Protein AF-A0A359M2A1-F1 (afdb_monomer)

Structure (mmCIF, N/CA/C/O backbone):
data_AF-A0A359M2A1-F1
#
_entry.id   AF-A0A359M2A1-F1
#
loop_
_atom_site.group_PDB
_atom_site.id
_atom_site.type_symbol
_atom_site.label_atom_id
_atom_site.label_alt_id
_atom_site.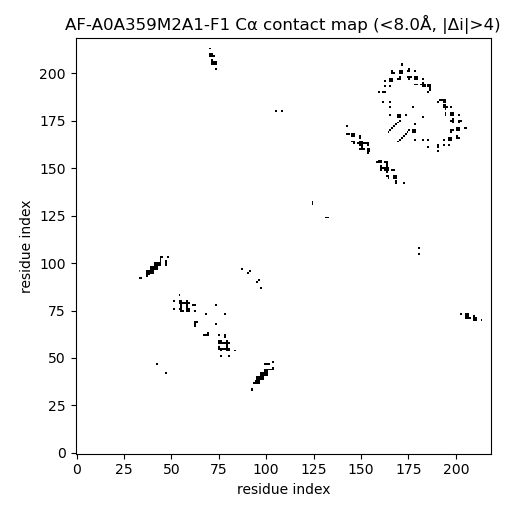label_comp_id
_atom_site.label_asym_id
_atom_site.label_entity_id
_atom_site.label_seq_id
_atom_site.pdbx_PDB_ins_code
_atom_site.Cartn_x
_atom_site.Cartn_y
_atom_site.Cartn_z
_atom_site.occupancy
_atom_site.B_iso_or_equiv
_atom_site.auth_seq_id
_atom_site.auth_comp_id
_atom_site.auth_asym_id
_atom_site.auth_atom_id
_atom_site.pdbx_PDB_model_num
ATOM 1 N N . MET A 1 1 ? 62.903 18.624 -46.384 1.00 42.34 1 MET A N 1
ATOM 2 C CA . MET A 1 1 ? 63.350 17.586 -45.436 1.00 42.34 1 MET A CA 1
ATOM 3 C C . MET A 1 1 ? 62.115 16.792 -45.007 1.00 42.34 1 MET A C 1
ATOM 5 O O . MET A 1 1 ? 61.347 17.271 -44.188 1.00 42.34 1 MET A O 1
ATOM 9 N N . ALA A 1 2 ? 61.845 15.671 -45.684 1.00 38.84 2 ALA A N 1
ATOM 10 C CA . ALA A 1 2 ? 60.850 14.651 -45.301 1.00 38.84 2 ALA A CA 1
ATOM 11 C C . ALA A 1 2 ? 61.352 13.859 -44.062 1.00 38.84 2 ALA A C 1
ATOM 13 O O . ALA A 1 2 ? 62.439 14.204 -43.588 1.00 38.84 2 ALA A O 1
ATOM 14 N N . PRO A 1 3 ? 60.733 12.743 -43.601 1.00 48.34 3 PRO A N 1
ATOM 15 C CA . PRO A 1 3 ? 59.423 12.099 -43.877 1.00 48.34 3 PRO A CA 1
ATOM 16 C C . PRO A 1 3 ? 58.657 11.825 -42.539 1.00 48.34 3 PRO A C 1
ATOM 18 O O . PRO A 1 3 ? 59.165 12.147 -41.477 1.00 48.34 3 PRO A O 1
ATOM 21 N N . GLY A 1 4 ? 57.421 11.322 -42.418 1.00 36.44 4 GLY A N 1
ATOM 22 C CA . GLY A 1 4 ? 56.706 10.246 -43.111 1.00 36.44 4 GLY A CA 1
ATOM 23 C C . GLY A 1 4 ? 56.767 8.934 -42.298 1.00 36.44 4 GLY A C 1
ATOM 24 O O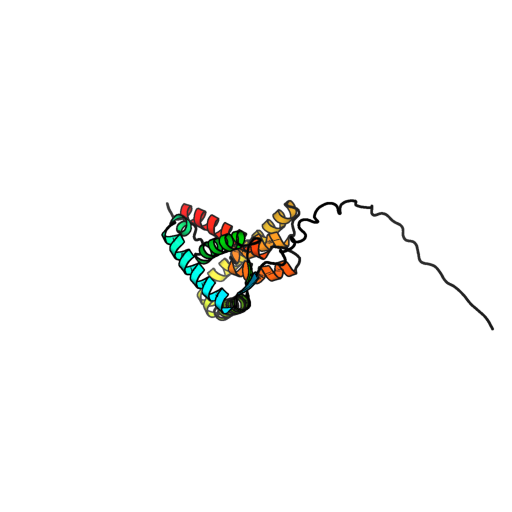 . GLY A 1 4 ? 57.871 8.457 -42.053 1.00 36.44 4 GLY A O 1
ATOM 25 N N . ARG A 1 5 ? 55.593 8.373 -41.923 1.00 42.34 5 ARG A N 1
ATOM 26 C CA . ARG A 1 5 ? 55.218 6.940 -41.684 1.00 42.34 5 ARG A CA 1
ATOM 27 C C . ARG A 1 5 ? 54.105 6.848 -40.618 1.00 42.34 5 ARG A C 1
ATOM 29 O O . ARG A 1 5 ? 54.318 7.212 -39.472 1.00 42.34 5 ARG A O 1
ATOM 36 N N . LEU A 1 6 ? 52.843 6.599 -40.985 1.00 42.09 6 LEU A N 1
ATOM 37 C CA . LEU A 1 6 ? 52.208 5.276 -41.157 1.00 42.09 6 LEU A CA 1
ATOM 38 C C . LEU A 1 6 ? 52.487 4.273 -40.025 1.00 42.09 6 LEU A C 1
ATOM 40 O O . LEU A 1 6 ? 53.548 3.661 -39.997 1.00 42.09 6 LEU A O 1
ATOM 44 N N . HIS A 1 7 ? 51.457 3.999 -39.218 1.00 40.53 7 HIS A N 1
ATOM 45 C CA . HIS A 1 7 ? 51.151 2.645 -38.756 1.00 40.53 7 HIS A CA 1
ATOM 46 C C . HIS A 1 7 ? 49.624 2.436 -38.680 1.00 40.53 7 HIS A C 1
ATOM 48 O O . HIS A 1 7 ? 48.961 3.033 -37.834 1.00 40.53 7 HIS A O 1
ATOM 54 N N . PRO A 1 8 ? 49.059 1.594 -39.564 1.00 48.03 8 PRO A N 1
ATOM 55 C CA . PRO A 1 8 ? 47.720 1.034 -39.461 1.00 48.03 8 PRO A CA 1
ATOM 56 C C . PRO A 1 8 ? 47.826 -0.412 -38.954 1.00 48.03 8 PRO A C 1
ATOM 58 O O . PRO A 1 8 ? 48.366 -1.255 -39.658 1.00 48.03 8 PRO A O 1
ATOM 61 N N . ALA A 1 9 ? 47.346 -0.730 -37.752 1.00 37.59 9 ALA A N 1
ATOM 62 C CA . ALA A 1 9 ? 47.104 -2.116 -37.329 1.00 37.59 9 ALA A CA 1
ATOM 63 C C . ALA A 1 9 ? 46.493 -2.138 -35.927 1.00 37.59 9 ALA A C 1
ATOM 65 O O . ALA A 1 9 ? 47.194 -1.881 -34.958 1.00 37.59 9 ALA A O 1
ATOM 66 N N . LEU A 1 10 ? 45.200 -2.451 -35.834 1.00 40.66 10 LEU A N 1
ATOM 67 C CA . LEU A 1 10 ? 44.631 -3.440 -34.900 1.00 40.66 10 LEU A CA 1
ATOM 68 C C . LEU A 1 10 ? 43.115 -3.525 -35.137 1.00 40.66 10 LEU A C 1
ATOM 70 O O . LEU A 1 10 ? 42.282 -3.342 -34.258 1.00 40.66 10 LEU A O 1
ATOM 74 N N . ALA A 1 11 ? 42.763 -3.814 -36.390 1.00 39.88 11 ALA A N 1
ATOM 75 C CA . ALA A 1 11 ? 41.512 -4.469 -36.722 1.00 39.88 11 ALA A CA 1
ATOM 76 C C . ALA A 1 11 ? 41.833 -5.957 -36.873 1.00 39.88 11 ALA A C 1
ATOM 78 O O . ALA A 1 11 ? 42.539 -6.323 -37.812 1.00 39.88 11 ALA A O 1
ATOM 79 N N . ARG A 1 12 ? 41.360 -6.770 -35.921 1.00 39.50 12 ARG A N 1
ATOM 80 C CA . ARG A 1 12 ? 40.911 -8.171 -36.057 1.00 39.50 12 ARG A CA 1
ATOM 81 C C . ARG A 1 12 ? 40.898 -8.833 -34.677 1.00 39.50 12 ARG A C 1
ATOM 83 O O . ARG A 1 12 ? 41.918 -9.323 -34.217 1.00 39.50 12 ARG A O 1
ATOM 90 N N . CYS A 1 13 ? 39.710 -8.934 -34.093 1.00 31.47 13 CYS A N 1
ATOM 91 C CA . CYS A 1 13 ? 39.270 -10.188 -33.494 1.00 31.47 13 CYS A CA 1
ATOM 92 C C . CYS A 1 13 ? 37.844 -10.473 -33.977 1.00 31.47 13 CYS A C 1
ATOM 94 O O . CYS A 1 13 ? 37.019 -9.574 -34.105 1.00 31.47 13 CYS A O 1
ATOM 96 N N . HIS A 1 14 ? 37.671 -11.725 -34.376 1.00 39.72 14 HIS A N 1
ATOM 97 C CA . HIS A 1 14 ? 36.632 -12.326 -35.211 1.00 39.72 14 HIS A CA 1
ATOM 98 C C . HIS A 1 14 ? 35.350 -12.630 -34.368 1.00 39.72 14 HIS A C 1
ATOM 100 O O . HIS A 1 14 ? 35.250 -12.132 -33.251 1.00 39.72 14 HIS A O 1
ATOM 106 N N . PRO A 1 15 ? 34.329 -13.362 -34.857 1.00 51.31 15 PRO A N 1
ATOM 107 C CA . PRO A 1 15 ? 32.969 -12.865 -35.056 1.00 51.31 15 PRO A CA 1
ATOM 108 C C . PRO A 1 15 ? 31.925 -13.708 -34.278 1.00 51.31 15 PRO A C 1
ATOM 110 O O . PRO A 1 15 ? 32.263 -14.365 -33.304 1.00 51.31 15 PRO A O 1
ATOM 113 N N . HIS A 1 16 ? 30.676 -13.730 -34.760 1.00 38.34 16 HIS A N 1
ATOM 114 C CA . HIS A 1 16 ? 29.521 -14.507 -34.276 1.00 38.34 16 HIS A CA 1
ATOM 115 C C . HIS A 1 16 ? 28.803 -13.978 -33.028 1.00 38.34 16 HIS A C 1
ATOM 117 O O . HIS A 1 16 ? 28.967 -14.514 -31.944 1.00 38.34 16 HIS A O 1
ATOM 123 N N . VAL A 1 17 ? 27.829 -13.082 -33.231 1.00 41.56 17 VAL A N 1
ATOM 124 C CA . VAL A 1 17 ? 26.461 -13.349 -32.756 1.00 41.56 17 VAL A CA 1
ATOM 125 C C . VAL A 1 17 ? 25.483 -12.915 -33.841 1.00 41.56 17 VAL A C 1
ATOM 127 O O . VAL A 1 17 ? 25.581 -11.840 -34.427 1.00 41.56 17 VAL A O 1
ATOM 130 N N . ALA A 1 18 ? 24.589 -13.843 -34.145 1.00 38.59 18 ALA A N 1
ATOM 131 C CA . ALA A 1 18 ? 23.602 -13.810 -35.194 1.00 38.59 18 ALA A CA 1
ATOM 132 C C . ALA A 1 18 ? 22.694 -12.575 -35.143 1.00 38.59 18 ALA A C 1
ATOM 134 O O . ALA A 1 18 ? 22.279 -12.107 -34.083 1.00 38.59 18 ALA A O 1
ATOM 135 N N . ARG A 1 19 ? 22.295 -12.137 -36.341 1.00 41.72 19 ARG A N 1
ATOM 136 C CA . ARG A 1 19 ? 21.035 -11.430 -36.570 1.00 41.72 19 ARG A CA 1
ATOM 137 C C . ARG A 1 19 ? 19.921 -12.165 -35.822 1.00 41.72 19 ARG A C 1
ATOM 139 O O . ARG A 1 19 ? 19.576 -13.281 -36.198 1.00 41.72 19 ARG A O 1
ATOM 146 N N . SER A 1 20 ? 19.359 -11.528 -34.803 1.00 37.47 20 SER A N 1
ATOM 147 C CA . SER A 1 20 ? 18.117 -11.972 -34.181 1.00 37.47 20 SER A CA 1
ATOM 148 C C . SER A 1 20 ? 16.965 -11.148 -34.771 1.00 37.47 20 SER A C 1
ATOM 150 O O . SER A 1 20 ? 16.856 -9.956 -34.473 1.00 37.47 20 SER A O 1
ATOM 152 N N . PRO A 1 21 ? 16.121 -11.717 -35.650 1.00 41.59 21 PRO A N 1
ATOM 153 C CA . PRO A 1 21 ? 14.915 -11.063 -36.136 1.00 41.59 21 PRO A CA 1
ATOM 154 C C . PRO A 1 21 ? 13.807 -11.239 -35.088 1.00 41.59 21 PRO A C 1
ATOM 156 O O . PRO A 1 21 ? 12.879 -12.015 -35.278 1.00 41.59 21 PRO A O 1
ATOM 159 N N . ALA A 1 22 ? 13.921 -10.547 -33.952 1.00 41.28 22 ALA A N 1
ATOM 160 C CA . ALA A 1 22 ? 12.944 -10.629 -32.858 1.00 41.28 22 ALA A CA 1
ATOM 161 C C . ALA A 1 22 ? 12.500 -9.254 -32.322 1.00 41.28 22 ALA A C 1
ATOM 163 O O . ALA A 1 22 ? 11.893 -9.164 -31.262 1.00 41.28 22 ALA A O 1
ATOM 164 N N . ALA A 1 23 ? 12.734 -8.175 -33.076 1.00 41.72 23 ALA A N 1
ATOM 165 C CA . ALA A 1 23 ? 12.151 -6.852 -32.821 1.00 41.72 23 ALA A CA 1
ATOM 166 C C . ALA A 1 23 ? 10.833 -6.652 -33.601 1.00 41.72 23 ALA A C 1
ATOM 168 O O . ALA A 1 23 ? 10.558 -5.582 -34.140 1.00 41.72 23 ALA A O 1
ATOM 169 N N . ARG A 1 24 ? 10.025 -7.713 -33.713 1.00 48.47 24 ARG A N 1
ATOM 170 C CA . ARG A 1 24 ? 8.682 -7.685 -34.301 1.00 48.47 24 ARG A CA 1
ATOM 171 C C . ARG A 1 24 ? 7.688 -8.094 -33.220 1.00 48.47 24 ARG A C 1
ATOM 173 O O . ARG A 1 24 ? 7.478 -9.276 -32.988 1.00 48.47 24 ARG A O 1
ATOM 180 N N . GLY A 1 25 ? 7.091 -7.094 -32.577 1.00 42.53 25 GLY A N 1
ATOM 181 C CA . GLY A 1 25 ? 5.948 -7.285 -31.684 1.00 42.53 25 GLY A CA 1
ATOM 182 C C . GLY A 1 25 ? 6.055 -6.512 -30.378 1.00 42.53 25 GLY A C 1
ATOM 183 O O . GLY A 1 25 ? 6.408 -7.100 -29.361 1.00 42.53 25 GLY A O 1
ATOM 184 N N . ARG A 1 26 ? 5.739 -5.207 -30.437 1.00 43.34 26 ARG A N 1
ATOM 185 C CA . ARG A 1 26 ? 5.044 -4.383 -29.415 1.00 43.34 26 ARG A CA 1
ATOM 186 C C . ARG A 1 26 ? 5.312 -2.880 -29.604 1.00 43.34 26 ARG A C 1
ATOM 188 O O . ARG A 1 26 ? 5.627 -2.158 -28.672 1.00 43.34 26 ARG A O 1
ATOM 195 N N . THR A 1 27 ? 5.090 -2.377 -30.816 1.00 37.50 27 THR A N 1
ATOM 196 C CA . THR A 1 27 ? 4.533 -1.027 -31.000 1.00 37.50 27 THR A CA 1
ATOM 197 C C . THR A 1 27 ? 3.022 -1.127 -30.762 1.00 37.50 27 THR A C 1
ATOM 199 O O . THR A 1 27 ? 2.237 -1.084 -31.705 1.00 37.50 27 THR A O 1
ATOM 202 N N . LEU A 1 28 ? 2.614 -1.419 -29.525 1.00 42.09 28 LEU A N 1
ATOM 203 C CA . LEU A 1 28 ? 1.210 -1.360 -29.126 1.00 42.09 28 LEU A CA 1
ATOM 204 C C . LEU A 1 28 ? 0.949 0.039 -28.574 1.00 42.09 28 LEU A C 1
ATOM 206 O O . LEU A 1 28 ? 1.538 0.426 -27.569 1.00 42.09 28 LEU A O 1
ATOM 210 N N . GLU A 1 29 ? 0.061 0.744 -29.274 1.00 46.47 29 GLU A N 1
ATOM 211 C CA . GLU A 1 29 ? -0.647 1.946 -28.835 1.00 46.47 29 GLU A CA 1
ATOM 212 C C . GLU A 1 29 ? 0.246 3.175 -28.625 1.00 46.47 29 GLU A C 1
ATOM 214 O O . GLU A 1 29 ? 0.363 3.735 -27.535 1.00 46.47 29 GLU A O 1
ATOM 219 N N . ALA A 1 30 ? 0.810 3.664 -29.735 1.00 42.88 30 ALA A N 1
ATOM 220 C CA . ALA A 1 30 ? 0.978 5.103 -29.894 1.00 42.88 30 ALA A CA 1
ATOM 221 C C . ALA A 1 30 ? -0.360 5.760 -29.526 1.00 42.88 30 ALA A C 1
ATOM 223 O O . ALA A 1 30 ? -1.382 5.452 -30.141 1.00 42.88 30 ALA A O 1
ATOM 224 N N . GLY A 1 31 ? -0.343 6.582 -28.473 1.00 46.34 31 GLY A N 1
ATOM 225 C CA . GLY A 1 31 ? -1.521 7.236 -27.922 1.00 46.34 31 GLY A CA 1
ATOM 226 C C . GLY A 1 31 ? -2.412 7.763 -29.037 1.00 46.34 31 GLY A C 1
ATOM 227 O O . GLY A 1 31 ? -1.971 8.551 -29.875 1.00 46.34 31 GLY A O 1
ATOM 228 N N . ARG A 1 32 ? -3.655 7.269 -29.051 1.00 49.16 32 ARG A N 1
ATOM 229 C CA . ARG A 1 32 ? -4.726 7.741 -29.927 1.00 49.16 32 ARG A CA 1
ATOM 230 C C . ARG A 1 32 ? -4.665 9.274 -29.971 1.00 49.16 32 ARG A C 1
ATOM 232 O O . ARG A 1 32 ? -4.569 9.878 -28.899 1.00 49.16 32 ARG A O 1
ATOM 239 N N . PRO A 1 33 ? -4.683 9.908 -31.156 1.00 43.50 33 PRO A N 1
ATOM 240 C CA . PRO A 1 33 ? -4.658 11.359 -31.237 1.00 43.50 33 PRO A CA 1
ATOM 241 C C . PRO A 1 33 ? -5.855 11.899 -30.454 1.00 43.50 33 PRO A C 1
ATOM 243 O O . PRO A 1 33 ? -7.005 11.684 -30.835 1.00 43.50 33 PRO A O 1
ATOM 246 N N . VAL A 1 34 ? -5.577 12.550 -29.322 1.00 59.16 34 VAL A N 1
ATOM 247 C CA . VAL A 1 34 ? -6.578 13.289 -28.554 1.00 59.16 34 VAL A CA 1
ATOM 248 C C . VAL A 1 34 ? -7.169 14.307 -29.519 1.00 59.16 34 VAL A C 1
ATOM 250 O O . VAL A 1 34 ? -6.435 15.131 -30.066 1.00 59.16 34 VAL A O 1
ATOM 253 N N . ASN A 1 35 ? -8.475 14.213 -29.776 1.00 52.97 35 ASN A N 1
ATOM 254 C CA . ASN A 1 35 ? -9.163 15.144 -30.661 1.00 52.97 35 ASN A CA 1
ATOM 255 C C . ASN A 1 35 ? -8.821 16.592 -30.244 1.00 52.97 35 ASN A C 1
ATOM 257 O O . ASN A 1 35 ? -9.024 16.949 -29.082 1.00 52.97 35 ASN A O 1
ATOM 261 N N . PRO A 1 36 ? -8.334 17.452 -31.154 1.00 54.28 36 PRO A N 1
ATOM 262 C CA . PRO A 1 36 ? -7.892 18.810 -30.819 1.00 54.28 36 PRO A CA 1
ATOM 263 C C . PRO A 1 36 ? -9.035 19.776 -30.434 1.00 54.28 36 PRO A C 1
ATOM 265 O O . PRO A 1 36 ? -8.798 20.966 -30.263 1.00 54.28 36 PRO A O 1
ATOM 268 N N . GLY A 1 37 ? -10.269 19.278 -30.283 1.00 47.91 37 GLY A N 1
ATOM 269 C CA . GLY A 1 37 ? -11.450 20.037 -29.850 1.00 47.91 37 GLY A CA 1
ATOM 270 C C . GLY A 1 37 ? -11.947 19.716 -28.435 1.00 47.91 37 GLY A C 1
ATOM 271 O O . GLY A 1 37 ? -13.032 20.157 -28.067 1.00 47.91 37 GLY A O 1
ATOM 272 N N . VAL A 1 38 ? -11.211 18.924 -27.647 1.00 55.78 38 VAL A N 1
ATOM 273 C CA . VAL A 1 38 ? -11.652 18.500 -26.309 1.00 55.78 38 VAL A CA 1
ATOM 274 C C . VAL A 1 38 ? -11.167 19.495 -25.251 1.00 55.78 38 VAL A C 1
ATOM 276 O O . VAL A 1 38 ? -9.967 19.718 -25.102 1.00 55.78 38 VAL A O 1
ATOM 279 N N . LEU A 1 39 ? -12.101 20.087 -24.500 1.00 55.94 39 LEU A N 1
ATOM 280 C CA . LEU A 1 39 ? -11.809 21.039 -23.428 1.00 55.94 39 LEU A CA 1
ATOM 281 C C . LEU A 1 39 ? -10.948 20.340 -22.352 1.00 55.94 39 LEU A C 1
ATOM 283 O O . LEU A 1 39 ? -11.369 19.349 -21.752 1.00 55.94 39 LEU A O 1
ATOM 287 N N . THR A 1 40 ? -9.728 20.816 -22.110 1.00 61.72 40 THR A N 1
ATOM 288 C CA . THR A 1 40 ? -8.892 20.329 -21.000 1.00 61.72 40 THR A CA 1
ATOM 289 C C . THR A 1 40 ? -9.296 21.060 -19.726 1.00 61.72 40 THR A C 1
ATOM 291 O O . THR A 1 40 ? -8.930 22.222 -19.534 1.00 61.72 40 THR A O 1
ATOM 294 N N . LEU A 1 41 ? -10.066 20.404 -18.861 1.00 64.06 41 LEU A N 1
ATOM 295 C CA . LEU A 1 41 ? -10.441 20.969 -17.569 1.00 64.06 41 LEU A CA 1
ATOM 296 C C . LEU A 1 41 ? -9.317 20.676 -16.574 1.00 64.06 41 LEU A C 1
ATOM 298 O O . LEU A 1 41 ? -9.148 19.541 -16.127 1.00 64.06 41 LEU A O 1
ATOM 302 N N . LYS A 1 42 ? -8.540 21.712 -16.248 1.00 72.94 42 LYS A N 1
ATOM 303 C CA . LYS A 1 42 ? -7.508 21.639 -15.213 1.00 72.94 42 LYS A CA 1
ATOM 304 C C . LYS A 1 42 ? -8.169 21.737 -13.846 1.00 72.94 42 LYS A C 1
ATOM 306 O O . LYS A 1 42 ? -8.696 22.788 -13.484 1.00 72.94 42 LYS A O 1
ATOM 311 N N . LEU A 1 43 ? -8.141 20.641 -13.102 1.00 77.62 43 LEU A N 1
ATOM 312 C CA . LEU A 1 43 ? -8.612 20.597 -11.726 1.00 77.62 43 LEU A CA 1
ATOM 313 C C . LEU A 1 43 ? -7.475 21.041 -10.812 1.00 77.62 43 LEU A C 1
ATOM 315 O O . LEU A 1 43 ? -6.430 20.396 -10.747 1.00 77.62 43 LEU A O 1
ATOM 319 N N . ASN A 1 44 ? -7.693 22.145 -10.101 1.00 87.44 44 ASN A N 1
ATOM 320 C CA . ASN A 1 44 ? -6.734 22.639 -9.118 1.00 87.44 44 ASN A CA 1
ATOM 321 C C . ASN A 1 44 ? -6.622 21.648 -7.942 1.00 87.44 44 ASN A C 1
ATOM 323 O O . ASN A 1 44 ? -7.609 20.998 -7.588 1.00 87.44 44 ASN A O 1
ATOM 327 N N . ALA A 1 45 ? -5.462 21.579 -7.289 1.00 86.69 45 ALA A N 1
ATOM 328 C CA . ALA A 1 45 ? -5.208 20.716 -6.137 1.00 86.69 45 ALA A CA 1
ATOM 329 C C . ALA A 1 45 ? -6.306 20.788 -5.050 1.00 86.69 45 ALA A C 1
ATOM 331 O O . ALA A 1 45 ? -6.724 19.760 -4.515 1.00 86.69 45 ALA A O 1
ATOM 332 N N . VAL A 1 46 ? -6.848 21.982 -4.769 1.00 88.50 46 VAL A N 1
ATOM 333 C CA . VAL A 1 46 ? -7.956 22.157 -3.804 1.00 88.50 46 VAL A CA 1
ATOM 334 C C . VAL A 1 46 ? -9.245 21.478 -4.286 1.00 88.50 46 VAL A C 1
ATOM 336 O O . VAL A 1 46 ? -9.938 20.831 -3.502 1.00 88.50 46 VAL A O 1
ATOM 339 N N . GLN A 1 47 ? -9.556 21.578 -5.581 1.00 87.50 47 GLN A N 1
ATOM 340 C CA . GLN A 1 47 ? -10.733 20.939 -6.180 1.00 87.50 47 GLN A CA 1
ATOM 341 C C . GLN A 1 47 ? -10.594 19.415 -6.198 1.00 87.50 47 GLN A C 1
ATOM 343 O O . GLN A 1 47 ? -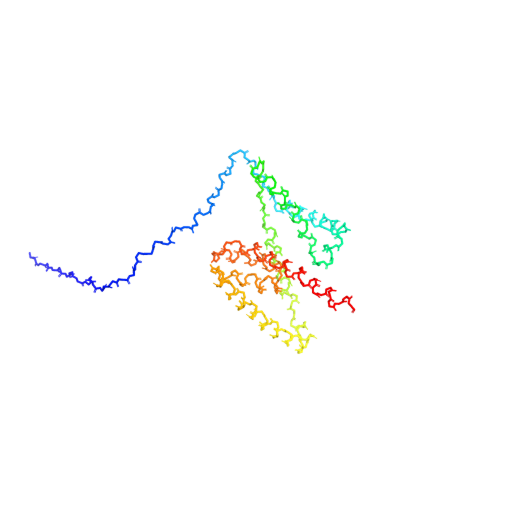11.563 18.718 -5.908 1.00 87.50 47 GLN A O 1
ATOM 348 N N . VAL A 1 48 ? -9.394 18.893 -6.476 1.00 89.62 48 VAL A N 1
ATOM 349 C CA . VAL A 1 48 ? -9.107 17.449 -6.432 1.00 89.62 48 VAL A CA 1
ATOM 350 C C . VAL A 1 48 ? -9.337 16.893 -5.026 1.00 89.62 48 VAL A C 1
ATOM 352 O O . VAL A 1 48 ? -9.951 15.836 -4.872 1.00 89.62 48 VAL A O 1
ATOM 355 N N . VAL A 1 49 ? -8.908 17.607 -3.982 1.00 88.38 49 VAL A N 1
ATOM 356 C CA . VAL A 1 49 ? -9.133 17.177 -2.592 1.00 88.38 49 VAL A CA 1
ATOM 357 C C . VAL A 1 49 ? -10.594 17.305 -2.180 1.00 88.38 49 VAL A C 1
ATOM 359 O O . VAL A 1 49 ? -11.128 16.373 -1.579 1.00 88.38 49 VAL A O 1
ATOM 362 N N . ALA A 1 50 ? -11.278 18.385 -2.560 1.00 89.62 50 ALA A N 1
ATOM 363 C CA . ALA A 1 50 ? -12.716 18.518 -2.324 1.00 89.62 50 ALA A CA 1
ATOM 364 C C . ALA A 1 50 ? -13.503 17.365 -2.977 1.00 89.62 50 ALA A C 1
ATOM 366 O O . ALA A 1 50 ? -14.353 16.739 -2.339 1.00 89.62 50 ALA A O 1
ATOM 367 N N . LEU A 1 51 ? -13.160 17.023 -4.221 1.00 88.25 51 LEU A N 1
ATOM 368 C CA . LEU A 1 51 ? -13.744 15.902 -4.951 1.00 88.25 51 LEU A CA 1
ATOM 369 C C . LEU A 1 51 ? -13.399 14.551 -4.314 1.00 88.25 51 LEU A C 1
ATOM 371 O O . LEU A 1 51 ? -14.252 13.669 -4.247 1.00 88.25 51 LEU A O 1
ATOM 375 N N . SER A 1 52 ? -12.181 14.399 -3.791 1.00 87.75 52 SER A N 1
ATOM 376 C CA . SER A 1 52 ? -11.759 13.200 -3.060 1.00 87.75 52 SER A CA 1
ATOM 377 C C . SER A 1 52 ? -12.577 13.008 -1.781 1.00 87.75 52 SER A C 1
ATOM 379 O O . SER A 1 52 ? -13.072 11.909 -1.536 1.00 87.75 52 SER A O 1
ATOM 381 N N . CYS A 1 53 ? -12.798 14.071 -1.000 1.00 89.06 53 CYS A N 1
ATOM 382 C CA . CYS A 1 53 ? -13.666 14.038 0.180 1.00 89.06 53 CYS A CA 1
ATOM 383 C C . CYS A 1 53 ? -15.098 13.633 -0.187 1.00 89.06 53 CYS A C 1
ATOM 385 O O . CYS A 1 53 ? -15.676 12.752 0.453 1.00 89.06 53 CYS A O 1
ATOM 387 N N . PHE A 1 54 ? -15.652 14.220 -1.251 1.00 90.25 54 PHE A N 1
ATOM 388 C CA . PHE A 1 54 ? -16.972 13.844 -1.753 1.00 90.25 54 PHE A CA 1
ATOM 389 C C . PHE A 1 54 ? -17.022 12.369 -2.180 1.00 90.25 54 PHE A C 1
ATOM 391 O O . PHE A 1 54 ? -17.947 11.642 -1.815 1.00 90.25 54 PHE A O 1
ATOM 398 N N . GLY A 1 55 ? -15.985 11.897 -2.874 1.00 88.88 55 GLY A N 1
ATOM 399 C CA . GLY A 1 55 ? -15.827 10.500 -3.267 1.00 88.88 55 GLY A CA 1
ATOM 400 C C . GLY A 1 55 ? -15.814 9.544 -2.073 1.00 88.88 55 GLY A C 1
ATOM 401 O O . GLY A 1 55 ? -16.468 8.506 -2.124 1.00 88.88 55 GLY A O 1
ATOM 402 N N . VAL A 1 56 ? -15.145 9.897 -0.971 1.00 89.25 56 VAL A N 1
ATOM 403 C CA . VAL A 1 56 ? -15.147 9.090 0.262 1.00 89.25 56 VAL A CA 1
ATOM 404 C C . VAL A 1 56 ? -16.543 9.020 0.874 1.00 89.25 56 VAL A C 1
ATOM 406 O O . VAL A 1 56 ? -16.997 7.928 1.209 1.00 89.25 56 VAL A O 1
ATOM 409 N N . VAL A 1 57 ? -17.249 10.150 0.984 1.00 89.94 57 VAL A N 1
ATOM 410 C CA . VAL A 1 57 ? -18.620 10.189 1.526 1.00 89.94 57 VAL A CA 1
ATOM 411 C C . VAL A 1 57 ? -19.560 9.328 0.683 1.00 89.94 57 VAL A C 1
ATOM 413 O O . VAL A 1 57 ? -20.303 8.504 1.220 1.00 89.94 57 VAL A O 1
ATOM 416 N N . MET A 1 58 ? -19.481 9.458 -0.640 1.00 88.62 58 MET A N 1
ATOM 417 C CA . MET A 1 58 ? -20.227 8.620 -1.575 1.00 88.62 58 MET A CA 1
ATOM 418 C C . MET A 1 58 ? -19.838 7.139 -1.443 1.00 88.62 58 MET A C 1
ATOM 420 O O . MET A 1 58 ? -20.709 6.272 -1.445 1.00 88.62 58 MET A O 1
ATOM 424 N N . GLY A 1 59 ? -18.552 6.834 -1.270 1.00 85.81 59 GLY A N 1
ATOM 425 C CA . GLY A 1 59 ? -18.059 5.479 -1.031 1.00 85.81 59 GLY A CA 1
ATOM 426 C C . GLY A 1 59 ? -18.634 4.867 0.247 1.00 85.81 59 GLY A C 1
ATOM 427 O O . GLY A 1 59 ? -19.100 3.731 0.227 1.00 85.81 59 GLY A O 1
ATOM 428 N N . VAL A 1 60 ? -18.684 5.628 1.345 1.00 86.25 60 VAL A N 1
ATOM 429 C CA . VAL A 1 60 ? -19.316 5.200 2.605 1.00 86.25 60 VAL A CA 1
ATOM 430 C C . VAL A 1 60 ? -20.813 4.963 2.408 1.00 86.25 60 VAL A C 1
ATOM 432 O O . VAL A 1 60 ? -21.341 3.951 2.871 1.00 86.25 60 VAL A O 1
ATOM 435 N N . TRP A 1 61 ? -21.504 5.860 1.701 1.00 87.25 61 TRP A N 1
ATOM 436 C CA . TRP A 1 61 ? -22.919 5.686 1.371 1.00 87.25 61 TRP A CA 1
ATOM 437 C C . TRP A 1 61 ? -23.164 4.409 0.551 1.00 87.25 61 TRP A C 1
ATOM 439 O O . TRP A 1 61 ? -24.092 3.655 0.848 1.00 87.25 61 TRP A O 1
ATOM 449 N N . LEU A 1 62 ? -22.291 4.111 -0.415 1.00 83.94 62 LEU A N 1
ATOM 450 C CA . LEU A 1 62 ? -22.372 2.904 -1.234 1.00 83.94 62 LEU A CA 1
ATOM 451 C C . LEU A 1 62 ? -22.119 1.630 -0.414 1.00 83.94 62 LEU A C 1
ATOM 453 O O . LEU A 1 62 ? -22.873 0.665 -0.545 1.00 83.94 62 LEU A O 1
ATOM 457 N N . LYS A 1 63 ? -21.127 1.633 0.490 1.00 82.25 63 LYS A N 1
ATOM 458 C CA . LYS A 1 63 ? -20.874 0.499 1.401 1.00 82.25 63 LYS A CA 1
ATOM 459 C C . LYS A 1 63 ? -22.068 0.216 2.319 1.00 82.25 63 LYS A C 1
ATOM 461 O O . LYS A 1 63 ? -22.375 -0.945 2.560 1.00 82.25 63 LYS A O 1
ATOM 466 N N . LYS A 1 64 ? -22.800 1.246 2.768 1.00 82.25 64 LYS A N 1
ATOM 467 C CA . LYS A 1 64 ? -24.037 1.066 3.558 1.00 82.25 64 LYS A CA 1
ATOM 468 C C . LYS A 1 64 ? -25.164 0.394 2.768 1.00 82.25 64 LYS A C 1
ATOM 470 O O . LYS A 1 64 ? -25.994 -0.288 3.358 1.00 82.25 64 LYS A O 1
ATOM 475 N N . ARG A 1 65 ? -25.216 0.593 1.447 1.00 82.69 65 ARG A N 1
ATOM 476 C CA . ARG A 1 65 ? -26.203 -0.049 0.561 1.00 82.69 65 ARG A CA 1
ATOM 477 C C . ARG A 1 65 ? -25.806 -1.477 0.177 1.00 82.69 65 ARG A C 1
ATOM 479 O O . ARG A 1 65 ? -26.689 -2.300 -0.039 1.00 82.69 65 ARG A O 1
ATOM 486 N N . LEU A 1 66 ? -24.507 -1.770 0.103 1.00 80.38 66 LEU A N 1
ATOM 487 C CA . LEU A 1 66 ? -23.957 -3.069 -0.294 1.00 80.38 66 LEU A CA 1
ATOM 488 C C . LEU A 1 66 ? -23.118 -3.680 0.848 1.00 80.38 66 LEU A C 1
ATOM 490 O O . LEU A 1 66 ? -21.894 -3.530 0.851 1.00 80.38 66 LEU A O 1
ATOM 494 N N . PRO A 1 67 ? -23.729 -4.429 1.790 1.00 73.31 67 PRO A N 1
ATOM 495 C CA . PRO A 1 67 ? -23.027 -4.971 2.962 1.00 73.31 67 PRO A CA 1
ATOM 496 C C . PRO A 1 67 ? -21.941 -6.004 2.611 1.00 73.31 67 PRO A C 1
ATOM 498 O O . PRO A 1 67 ? -21.055 -6.275 3.418 1.00 73.31 67 PRO A O 1
ATOM 501 N N . VAL A 1 68 ? -21.963 -6.559 1.393 1.00 72.69 68 VAL A N 1
ATOM 502 C CA . VAL A 1 68 ? -20.902 -7.439 0.872 1.00 72.69 68 VAL A CA 1
ATOM 503 C C . VAL A 1 68 ? -19.560 -6.701 0.786 1.00 72.69 68 VAL A C 1
ATOM 505 O O . VAL A 1 68 ? -18.527 -7.257 1.143 1.00 72.69 68 VAL A O 1
ATOM 508 N N . LEU A 1 69 ? -19.570 -5.426 0.386 1.00 68.69 69 LEU A N 1
ATOM 509 C CA . LEU A 1 69 ? -18.366 -4.593 0.276 1.00 68.69 69 LEU A CA 1
ATOM 510 C C . LEU A 1 69 ? -17.743 -4.287 1.643 1.00 68.69 69 LEU A C 1
ATOM 512 O O . LEU A 1 69 ? -16.540 -4.041 1.747 1.00 68.69 69 LEU A O 1
ATOM 516 N N . ASP A 1 70 ? -18.567 -4.294 2.689 1.00 71.00 70 ASP A N 1
ATOM 517 C CA . ASP A 1 70 ? -18.113 -4.103 4.060 1.00 71.00 70 ASP A CA 1
ATOM 518 C C . ASP A 1 70 ? -17.491 -5.375 4.639 1.00 71.00 70 ASP A C 1
ATOM 520 O O . ASP A 1 70 ? -16.404 -5.319 5.209 1.00 71.00 70 ASP A O 1
ATOM 524 N N . ARG A 1 71 ? -18.085 -6.542 4.352 1.00 72.62 71 ARG A N 1
ATOM 525 C CA . ARG A 1 71 ? -17.519 -7.855 4.714 1.00 72.62 71 ARG A CA 1
ATOM 526 C C . ARG A 1 71 ? -16.143 -8.119 4.087 1.00 72.62 71 ARG A C 1
ATOM 528 O O . ARG A 1 71 ? -15.323 -8.800 4.690 1.00 72.62 71 ARG A O 1
ATOM 535 N N . LEU A 1 72 ? -15.868 -7.558 2.907 1.00 75.00 72 LEU A N 1
ATOM 536 C CA . LEU A 1 72 ? -14.585 -7.701 2.202 1.00 75.00 72 LEU A CA 1
ATOM 537 C C . LEU A 1 72 ? -13.495 -6.716 2.668 1.00 75.00 72 LEU A C 1
ATOM 539 O O . LEU A 1 72 ? -12.432 -6.666 2.058 1.00 75.00 72 LEU A O 1
ATOM 543 N N . ASN A 1 73 ? -13.739 -5.918 3.717 1.00 76.25 73 ASN A N 1
ATOM 544 C CA . ASN A 1 73 ? -12.800 -4.911 4.241 1.00 76.25 73 ASN A CA 1
ATOM 545 C C . ASN A 1 73 ? -12.298 -3.897 3.189 1.00 76.25 73 ASN A C 1
ATOM 547 O O . ASN A 1 73 ? -11.258 -3.262 3.360 1.00 76.25 73 ASN A O 1
ATOM 551 N N . ILE A 1 74 ? -13.054 -3.690 2.105 1.00 82.12 74 ILE A N 1
ATOM 552 C CA . ILE A 1 74 ? -12.678 -2.766 1.030 1.00 82.12 74 ILE A CA 1
ATOM 553 C C . ILE A 1 74 ? -12.767 -1.317 1.553 1.00 82.12 74 ILE A C 1
ATOM 555 O O . ILE A 1 74 ? -13.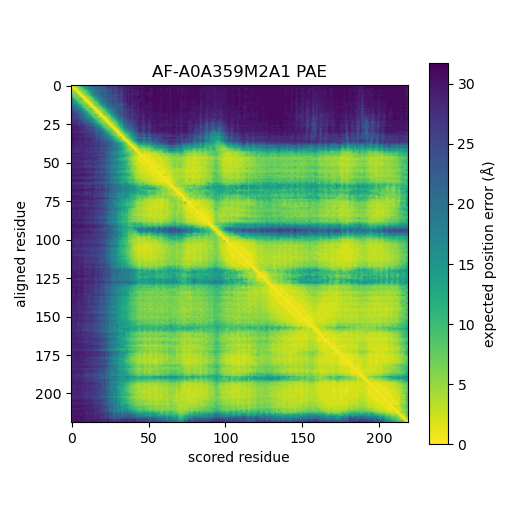834 -0.903 2.020 1.00 82.12 74 ILE A O 1
ATOM 559 N N . PRO A 1 75 ? -11.698 -0.502 1.476 1.00 81.75 75 PRO A N 1
ATOM 560 C CA . PRO A 1 75 ? -11.741 0.902 1.878 1.00 81.75 75 PRO A CA 1
ATOM 561 C C . PRO A 1 75 ? -12.805 1.701 1.115 1.00 81.75 75 PRO A C 1
ATOM 563 O O . PRO A 1 75 ? -12.930 1.597 -0.109 1.00 81.75 75 PRO A O 1
ATOM 566 N N . ALA A 1 76 ? -13.541 2.564 1.822 1.00 84.75 76 ALA A N 1
ATOM 567 C CA . ALA A 1 76 ? -14.576 3.407 1.215 1.00 84.75 76 ALA A CA 1
ATOM 568 C C . ALA A 1 76 ? -14.019 4.322 0.109 1.00 84.75 76 ALA A C 1
ATOM 570 O O . ALA A 1 76 ? -14.670 4.501 -0.921 1.00 84.75 76 ALA A O 1
ATOM 571 N N . SER A 1 77 ? -12.787 4.820 0.270 1.00 86.25 77 SER A N 1
ATOM 572 C CA . SER A 1 77 ? -12.100 5.651 -0.729 1.00 86.25 77 SER A CA 1
ATOM 573 C C . SER A 1 77 ? -11.974 4.973 -2.094 1.00 86.25 77 SER A C 1
ATOM 575 O O . SER A 1 77 ? -12.004 5.645 -3.118 1.00 86.25 77 SER A O 1
ATOM 577 N N . ILE A 1 78 ? -11.875 3.643 -2.132 1.00 85.56 78 ILE A N 1
ATOM 578 C CA . ILE A 1 78 ? -11.664 2.883 -3.371 1.00 85.56 78 ILE A CA 1
ATOM 579 C C . ILE A 1 78 ? -12.991 2.641 -4.083 1.00 85.56 78 ILE A C 1
ATOM 581 O O . ILE A 1 78 ? -13.061 2.748 -5.302 1.00 85.56 78 ILE A O 1
ATOM 585 N N . CYS A 1 79 ? -14.067 2.431 -3.322 1.00 85.44 79 CYS A N 1
ATOM 586 C CA . CYS A 1 79 ? -15.425 2.391 -3.863 1.00 85.44 79 CYS A CA 1
ATOM 587 C C . CYS A 1 79 ? -15.799 3.740 -4.495 1.00 85.44 79 CYS A C 1
ATOM 589 O O . CYS A 1 79 ? -16.307 3.789 -5.613 1.00 85.44 79 CYS A O 1
ATOM 591 N N . GLY A 1 80 ? -15.491 4.839 -3.797 1.00 84.88 80 GLY A N 1
ATOM 592 C CA . GLY A 1 80 ? -15.689 6.195 -4.305 1.00 84.88 80 GLY A CA 1
ATOM 593 C C . GLY A 1 80 ? -14.853 6.493 -5.551 1.00 84.88 80 GLY A C 1
ATOM 594 O O . GLY A 1 80 ? -15.368 6.997 -6.549 1.00 84.88 80 GLY A O 1
ATOM 595 N N . GLY A 1 81 ? -13.571 6.119 -5.510 1.00 87.12 81 GLY A N 1
ATOM 596 C CA . GLY A 1 81 ? -12.644 6.267 -6.628 1.00 87.12 81 GLY A CA 1
ATOM 597 C C . GLY A 1 81 ? -13.042 5.454 -7.859 1.00 87.12 81 GLY A C 1
ATOM 598 O O . GLY A 1 81 ? -12.896 5.952 -8.968 1.00 87.12 81 GLY A O 1
ATOM 599 N N . LEU A 1 82 ? -13.600 4.250 -7.694 1.00 86.81 82 LEU A N 1
ATOM 600 C CA . LEU A 1 82 ? -14.068 3.423 -8.810 1.00 86.81 82 LEU A CA 1
ATOM 601 C C . LEU A 1 82 ? -15.226 4.085 -9.564 1.00 86.81 82 LEU A C 1
ATOM 603 O O . LEU A 1 82 ? -15.215 4.113 -10.791 1.00 86.81 82 LEU A O 1
ATOM 607 N N . VAL A 1 83 ? -16.195 4.660 -8.848 1.00 85.94 83 VAL A N 1
ATOM 608 C CA . VAL A 1 83 ? -17.293 5.415 -9.475 1.00 85.94 83 VAL A CA 1
ATOM 609 C C . VAL A 1 83 ? -16.733 6.589 -10.277 1.00 85.94 83 VAL A C 1
ATOM 611 O O . VAL A 1 83 ? -17.110 6.783 -11.430 1.00 85.94 83 VAL A O 1
ATOM 614 N N . TYR A 1 84 ? -15.781 7.329 -9.704 1.00 86.00 84 TYR A N 1
ATOM 615 C CA . TYR A 1 84 ? -15.129 8.426 -10.411 1.00 86.00 84 TYR A CA 1
ATOM 616 C C . TYR A 1 84 ? -14.305 7.949 -11.615 1.00 86.00 84 TYR A C 1
ATOM 618 O O . TYR A 1 84 ? -14.350 8.575 -12.667 1.00 86.00 84 TYR A O 1
ATOM 626 N N . ALA A 1 85 ? -13.612 6.815 -11.504 1.00 87.06 85 ALA A N 1
ATOM 627 C CA . ALA A 1 85 ? -12.851 6.218 -12.596 1.00 87.06 85 ALA A CA 1
ATOM 628 C C . ALA A 1 85 ? -13.759 5.780 -13.755 1.00 87.06 85 ALA A C 1
ATOM 630 O O . ALA A 1 85 ? -13.417 6.015 -14.909 1.00 87.06 85 ALA A O 1
ATOM 631 N N . VAL A 1 86 ? -14.930 5.203 -13.465 1.00 85.81 86 VAL A N 1
ATOM 632 C CA . VAL A 1 86 ? -15.931 4.844 -14.483 1.00 85.81 86 VAL A CA 1
ATOM 633 C C . VAL A 1 86 ? -16.500 6.097 -15.149 1.00 85.81 86 VAL A C 1
ATOM 635 O O . VAL A 1 86 ? -16.559 6.156 -16.374 1.00 85.81 86 VAL A O 1
ATOM 638 N N . LEU A 1 87 ? -16.857 7.125 -14.372 1.00 83.56 87 LEU A N 1
ATOM 639 C CA . LEU A 1 87 ? -17.319 8.409 -14.912 1.00 83.56 87 LEU A CA 1
ATOM 640 C C . LEU A 1 87 ? -16.256 9.058 -15.808 1.00 83.56 87 LEU A C 1
ATOM 642 O O . LEU A 1 87 ? -16.560 9.470 -16.926 1.00 83.56 87 LEU A O 1
ATOM 646 N N . ALA A 1 88 ? -15.005 9.097 -15.346 1.00 81.50 88 ALA A N 1
ATOM 647 C CA . ALA A 1 88 ? -13.878 9.626 -16.100 1.00 81.50 88 ALA A CA 1
ATOM 648 C C . ALA A 1 88 ? -13.618 8.812 -17.374 1.00 81.50 88 ALA A C 1
ATOM 650 O O . ALA A 1 88 ? -13.341 9.403 -18.410 1.00 81.50 88 ALA A O 1
ATOM 651 N N . LEU A 1 89 ? -13.751 7.482 -17.331 1.00 82.81 89 LEU A N 1
ATOM 652 C CA . LEU A 1 89 ? -13.588 6.611 -18.496 1.00 82.81 89 LEU A CA 1
ATOM 653 C C . LEU A 1 89 ? -14.684 6.834 -19.548 1.00 82.81 89 LEU A C 1
ATOM 655 O O . LEU A 1 89 ? -14.378 6.842 -20.733 1.00 82.81 89 LEU A O 1
ATOM 659 N N . ILE A 1 90 ? -15.936 7.046 -19.129 1.00 78.62 90 ILE A N 1
ATOM 660 C CA . ILE A 1 90 ? -17.062 7.338 -20.036 1.00 78.62 90 ILE A CA 1
ATOM 661 C C . ILE A 1 90 ? -16.910 8.723 -20.688 1.00 78.62 90 ILE A C 1
ATOM 663 O O . ILE A 1 90 ? -17.286 8.907 -21.846 1.00 78.62 90 ILE A O 1
ATOM 667 N N . LEU A 1 91 ? -16.372 9.700 -19.949 1.00 72.31 91 LEU A N 1
ATOM 668 C CA . LEU A 1 91 ? -16.112 11.055 -20.452 1.00 72.31 91 LEU A CA 1
ATOM 669 C C . LEU A 1 91 ? -14.849 11.152 -21.320 1.00 72.31 91 LEU A C 1
ATOM 671 O O . LEU A 1 91 ? -14.762 12.053 -22.166 1.00 72.31 91 LEU A O 1
ATOM 675 N N . ARG A 1 92 ? -13.891 10.240 -21.117 1.00 67.06 92 ARG A N 1
ATOM 676 C CA . ARG A 1 92 ? -12.652 10.144 -21.896 1.00 67.06 92 ARG A CA 1
ATOM 677 C C . ARG A 1 92 ? -12.990 9.911 -23.373 1.00 67.06 92 ARG A C 1
ATOM 679 O O . ARG A 1 92 ? -13.940 9.208 -23.699 1.00 67.06 92 ARG A O 1
ATOM 686 N N . ASP A 1 93 ? -12.239 10.558 -24.262 1.00 57.91 93 ASP A N 1
ATOM 687 C CA . ASP A 1 93 ? -12.394 10.536 -25.730 1.00 57.91 93 ASP A CA 1
ATOM 688 C C . ASP A 1 93 ? -13.636 11.224 -26.342 1.00 57.91 93 ASP A C 1
ATOM 690 O O . ASP A 1 93 ? -13.646 11.433 -27.556 1.00 57.91 93 ASP A O 1
ATOM 694 N N . ARG A 1 94 ? -14.651 11.644 -25.564 1.00 55.53 94 ARG A N 1
ATOM 695 C CA . ARG A 1 94 ? -15.842 12.336 -26.114 1.00 55.53 94 ARG A CA 1
ATOM 696 C C . ARG A 1 94 ? -15.937 13.838 -25.818 1.00 55.53 94 ARG A C 1
ATOM 698 O O . ARG A 1 94 ? -16.311 14.570 -26.727 1.00 55.53 94 ARG A O 1
ATOM 705 N N . TYR A 1 95 ? -15.630 14.307 -24.597 1.00 51.91 95 TYR A N 1
ATOM 706 C CA . TYR A 1 95 ? -15.932 15.705 -24.209 1.00 51.91 95 TYR A CA 1
ATOM 707 C C . TYR A 1 95 ? -14.896 16.432 -23.329 1.00 51.91 95 TYR A C 1
ATOM 709 O O . TYR A 1 95 ? -14.766 17.647 -23.476 1.00 51.91 95 TYR A O 1
ATOM 717 N N . LEU A 1 96 ? -14.138 15.753 -22.454 1.00 59.44 96 LEU A N 1
ATOM 718 C CA . LEU A 1 96 ? -13.244 16.410 -21.479 1.00 59.44 96 LEU A CA 1
ATOM 719 C C . LEU A 1 96 ? -11.953 15.612 -21.238 1.00 59.44 96 LEU A C 1
ATOM 721 O O . LEU A 1 96 ? -12.008 14.409 -20.987 1.00 59.44 96 LEU A O 1
ATOM 725 N N . ASN A 1 97 ? -10.800 16.289 -21.241 1.00 61.06 97 ASN A N 1
ATOM 726 C CA . ASN A 1 97 ? -9.554 15.742 -20.689 1.00 61.06 97 ASN A CA 1
ATOM 727 C C . ASN A 1 97 ? -9.370 16.304 -19.274 1.00 61.06 97 ASN A C 1
ATOM 729 O O . ASN A 1 97 ? -9.256 17.519 -19.101 1.00 61.06 97 ASN A O 1
ATOM 733 N N . LEU A 1 98 ? -9.405 15.428 -18.269 1.00 65.88 98 LEU A N 1
ATOM 734 C CA . LEU A 1 98 ? -9.266 15.801 -16.862 1.00 65.88 98 LEU A CA 1
ATOM 735 C C . LEU A 1 98 ? -7.787 15.772 -16.488 1.00 65.88 98 LEU A C 1
ATOM 737 O O . LEU A 1 98 ? -7.216 14.698 -16.305 1.00 65.88 98 LEU A O 1
ATOM 741 N N . ASP A 1 99 ? -7.187 16.950 -16.359 1.00 73.88 99 ASP A N 1
ATOM 742 C CA . ASP A 1 99 ? -5.824 17.091 -15.855 1.00 73.88 99 ASP A CA 1
ATOM 743 C C . ASP A 1 99 ? -5.918 17.400 -14.356 1.00 73.88 99 ASP A C 1
ATOM 745 O O . ASP A 1 99 ? -6.396 18.467 -13.956 1.00 73.88 99 ASP A O 1
ATOM 749 N N . MET A 1 100 ? -5.598 16.405 -13.526 1.00 79.81 100 MET A N 1
ATOM 750 C CA . MET A 1 100 ? -5.707 16.505 -12.071 1.00 79.81 100 MET A CA 1
ATOM 751 C C . MET A 1 100 ? -4.362 16.891 -11.481 1.00 79.81 100 MET A C 1
ATOM 753 O O . MET A 1 100 ? -3.387 16.151 -11.612 1.00 79.81 100 MET A O 1
ATOM 757 N N . ASP A 1 101 ? -4.336 18.012 -10.768 1.00 86.50 101 ASP A N 1
ATOM 758 C CA . ASP A 1 101 ? -3.163 18.412 -10.008 1.00 86.50 101 ASP A CA 1
ATOM 759 C C . ASP A 1 101 ? -3.032 17.567 -8.726 1.00 86.50 101 ASP A C 1
ATOM 761 O O . ASP A 1 101 ? -3.836 17.658 -7.792 1.00 86.50 101 ASP A O 1
ATOM 765 N N . LEU A 1 102 ? -2.015 16.703 -8.704 1.00 88.12 102 LEU A N 1
ATOM 766 C CA . LEU A 1 102 ? -1.747 15.729 -7.642 1.00 88.12 102 LEU A CA 1
ATOM 767 C C . LEU A 1 102 ? -0.741 16.242 -6.598 1.00 88.12 102 LEU A C 1
ATOM 769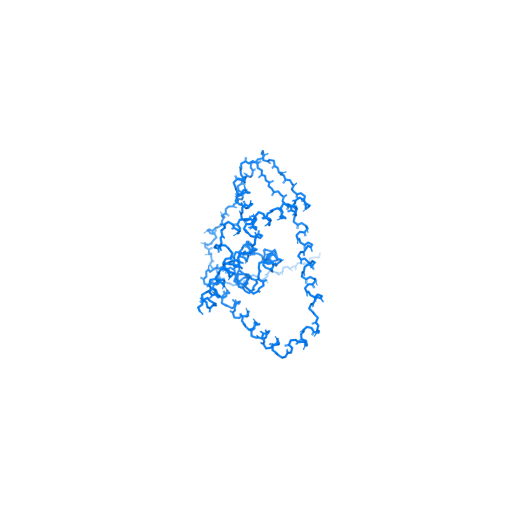 O O . LEU A 1 102 ? -0.383 15.492 -5.691 1.00 88.12 102 LEU A O 1
ATOM 773 N N . VAL A 1 103 ? -0.318 17.511 -6.664 1.00 91.19 103 VAL A N 1
ATOM 774 C CA . VAL A 1 103 ? 0.691 18.072 -5.747 1.00 91.19 103 VAL A CA 1
ATOM 775 C C . VAL A 1 103 ? 0.298 17.886 -4.278 1.00 91.19 103 VAL A C 1
ATOM 777 O O . VAL A 1 103 ? 1.123 17.471 -3.463 1.00 91.19 103 VAL A O 1
ATOM 780 N N . LEU A 1 104 ? -0.973 18.113 -3.922 1.00 90.81 104 LEU A N 1
ATOM 781 C CA . LEU A 1 104 ? -1.409 17.966 -2.529 1.00 90.81 104 LEU A CA 1
ATOM 782 C C . LEU A 1 104 ? -1.412 16.504 -2.066 1.00 90.81 104 LEU A C 1
ATOM 784 O O . LEU A 1 104 ? -1.114 16.242 -0.905 1.00 90.81 104 LEU A O 1
ATOM 788 N N . ARG A 1 105 ? -1.679 15.541 -2.961 1.00 90.69 105 ARG A N 1
ATOM 789 C CA . ARG A 1 105 ? -1.554 14.105 -2.652 1.00 90.69 105 ARG A CA 1
ATOM 790 C C . ARG A 1 105 ? -0.117 13.770 -2.268 1.00 90.69 105 ARG A C 1
ATOM 792 O O . ARG A 1 105 ? 0.092 13.076 -1.277 1.00 90.69 105 ARG A O 1
ATOM 799 N N . ASP A 1 106 ? 0.848 14.259 -3.038 1.00 90.75 106 ASP A N 1
ATOM 800 C CA . ASP A 1 106 ? 2.259 13.937 -2.832 1.00 90.75 106 ASP A CA 1
ATOM 801 C C . ASP A 1 106 ? 2.778 14.561 -1.525 1.00 90.75 106 ASP A C 1
ATOM 803 O O . ASP A 1 106 ? 3.424 13.873 -0.732 1.00 90.75 106 ASP A O 1
ATOM 807 N N . ILE A 1 107 ? 2.398 15.813 -1.232 1.00 93.62 107 ILE A N 1
ATOM 808 C CA . ILE A 1 107 ? 2.682 16.462 0.060 1.00 93.62 107 ILE A CA 1
ATOM 809 C C . ILE A 1 107 ? 2.081 15.643 1.209 1.00 93.62 107 ILE A C 1
ATOM 811 O O . ILE A 1 107 ? 2.787 15.311 2.159 1.00 93.62 107 ILE A O 1
ATOM 815 N N . LEU A 1 108 ? 0.803 15.262 1.111 1.00 92.06 108 LEU A N 1
ATOM 816 C CA . LEU A 1 108 ? 0.119 14.492 2.153 1.00 92.06 108 LEU A CA 1
ATOM 817 C C . LEU A 1 108 ? 0.731 13.102 2.359 1.00 92.06 108 LEU A C 1
ATOM 819 O O . LEU A 1 108 ? 0.824 12.659 3.501 1.00 92.06 108 LEU A O 1
ATOM 823 N N . MET A 1 109 ? 1.177 12.419 1.300 1.00 92.06 109 MET A N 1
ATOM 824 C CA . MET A 1 109 ? 1.885 11.140 1.428 1.00 92.06 109 MET A CA 1
ATOM 825 C C . MET A 1 109 ? 3.205 11.305 2.173 1.00 92.06 109 MET A C 1
ATOM 827 O O . MET A 1 109 ? 3.467 10.557 3.114 1.00 92.06 109 MET A O 1
ATOM 831 N N . VAL A 1 110 ? 4.018 12.298 1.799 1.00 93.31 110 VAL A N 1
ATOM 832 C CA . VAL A 1 110 ? 5.288 12.570 2.485 1.00 93.31 110 VAL A CA 1
ATOM 833 C C . VAL A 1 110 ? 5.032 12.929 3.946 1.00 93.31 110 VAL A C 1
ATOM 835 O O . VAL A 1 110 ? 5.675 12.357 4.826 1.00 93.31 110 VAL A O 1
ATOM 838 N N . THR A 1 111 ? 4.061 13.801 4.236 1.00 94.38 111 THR A N 1
ATOM 839 C CA . THR A 1 111 ? 3.669 14.136 5.612 1.00 94.38 111 THR A CA 1
ATOM 840 C C . THR A 1 111 ? 3.211 12.896 6.378 1.00 94.38 111 THR A C 1
ATOM 842 O O . THR A 1 111 ? 3.696 12.671 7.479 1.00 94.38 111 THR A O 1
ATOM 845 N N . PHE A 1 112 ? 2.361 12.045 5.798 1.00 91.62 112 PHE A N 1
ATOM 846 C CA . PHE A 1 112 ? 1.872 10.815 6.429 1.00 91.62 112 PHE A CA 1
ATOM 847 C C . PHE A 1 112 ? 3.006 9.858 6.809 1.00 91.62 112 PHE A C 1
ATOM 849 O O . PHE A 1 112 ? 3.108 9.458 7.970 1.00 91.62 112 PHE A O 1
ATOM 856 N N . PHE A 1 113 ? 3.897 9.530 5.869 1.00 91.88 113 PHE A N 1
ATOM 857 C CA . PHE A 1 113 ? 5.029 8.646 6.160 1.00 91.88 113 PHE A CA 1
ATOM 858 C C . PHE A 1 113 ? 6.025 9.282 7.134 1.00 91.88 113 PHE A C 1
ATOM 860 O O . PHE A 1 113 ? 6.565 8.585 7.993 1.00 91.88 113 PHE A O 1
ATOM 867 N N . THR A 1 114 ? 6.212 10.603 7.071 1.00 93.75 114 THR A N 1
ATOM 868 C CA . THR A 1 114 ? 7.037 11.340 8.040 1.00 93.75 114 THR A CA 1
ATOM 869 C C . THR A 1 114 ? 6.428 11.267 9.440 1.00 93.75 114 THR A C 1
ATOM 871 O O . THR A 1 114 ? 7.131 10.963 10.400 1.00 93.75 114 THR A O 1
ATOM 874 N N . THR A 1 115 ? 5.116 11.471 9.580 1.00 93.06 115 THR A N 1
ATOM 875 C CA . THR A 1 115 ? 4.406 11.361 10.861 1.00 93.06 115 THR A CA 1
ATOM 876 C C . THR A 1 115 ? 4.440 9.939 11.413 1.00 93.06 115 THR A C 1
ATOM 878 O O . THR A 1 115 ? 4.645 9.785 12.616 1.00 93.06 115 THR A O 1
ATOM 881 N N . ILE A 1 116 ? 4.299 8.900 10.578 1.00 89.94 116 ILE A N 1
ATOM 882 C CA . ILE A 1 116 ? 4.486 7.500 11.004 1.00 89.94 116 ILE A CA 1
ATOM 883 C C . ILE A 1 116 ? 5.909 7.293 11.522 1.00 89.94 116 ILE A C 1
ATOM 885 O O . ILE A 1 116 ? 6.082 6.739 12.605 1.00 8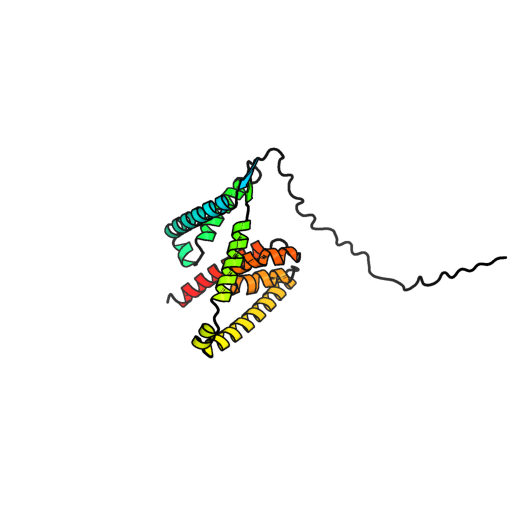9.94 116 ILE A O 1
ATOM 889 N N . GLY A 1 117 ? 6.916 7.779 10.791 1.00 89.94 117 GLY A N 1
ATOM 890 C CA . GLY A 1 117 ? 8.318 7.687 11.195 1.00 89.94 117 GLY A CA 1
ATOM 891 C C . GLY A 1 117 ? 8.602 8.395 12.521 1.00 89.94 117 GLY A C 1
ATOM 892 O O . GLY A 1 117 ? 9.260 7.831 13.387 1.00 89.94 117 GLY A O 1
ATOM 893 N N . MET A 1 118 ? 8.050 9.594 12.726 1.00 90.00 118 MET A N 1
ATOM 894 C CA . MET A 1 118 ? 8.177 10.328 13.992 1.00 90.00 118 MET A CA 1
ATOM 895 C C . MET A 1 118 ? 7.393 9.669 15.138 1.00 90.00 118 MET A C 1
ATOM 897 O O . MET A 1 118 ? 7.840 9.691 16.283 1.00 90.00 118 MET A O 1
ATOM 901 N N . SER A 1 119 ? 6.234 9.070 14.844 1.00 87.19 119 SER A N 1
ATOM 902 C CA . SER A 1 119 ? 5.412 8.353 15.833 1.00 87.19 119 SER A CA 1
ATOM 903 C C . SER A 1 119 ? 6.016 7.002 16.225 1.00 87.19 119 SER A C 1
ATOM 905 O O . SER A 1 119 ? 5.765 6.509 17.329 1.00 87.19 119 SER A O 1
ATOM 907 N N . ALA A 1 120 ? 6.835 6.408 15.351 1.00 84.50 120 ALA A N 1
ATOM 908 C CA . ALA A 1 120 ? 7.620 5.214 15.628 1.00 84.50 120 ALA A CA 1
ATOM 909 C C . ALA A 1 120 ? 8.723 5.534 16.650 1.00 84.50 120 ALA A C 1
ATOM 911 O O . ALA A 1 120 ? 9.884 5.774 16.333 1.00 84.50 120 ALA A O 1
ATOM 912 N N . SER A 1 121 ? 8.342 5.554 17.924 1.00 84.19 121 SER A N 1
ATOM 913 C CA . SER A 1 121 ? 9.265 5.822 19.019 1.00 84.19 121 SER A CA 1
ATOM 914 C C . SER A 1 121 ? 9.961 4.544 19.492 1.00 84.19 121 SER A C 1
ATOM 916 O O . SER A 1 121 ? 9.359 3.471 19.582 1.00 84.19 121 SER A O 1
ATOM 918 N N . LEU A 1 122 ? 11.222 4.671 19.924 1.00 79.44 122 LEU A N 1
ATOM 919 C CA . LEU A 1 122 ? 11.954 3.596 20.617 1.00 79.44 122 LEU A CA 1
ATOM 920 C C . LEU A 1 122 ? 11.209 3.100 21.867 1.00 79.44 122 LEU A C 1
ATOM 922 O O . LEU A 1 122 ? 11.395 1.967 22.306 1.00 79.44 122 LEU A O 1
ATOM 926 N N . ARG A 1 123 ? 10.343 3.944 22.436 1.00 79.56 123 ARG A N 1
ATOM 927 C CA . ARG A 1 123 ? 9.481 3.606 23.566 1.00 79.56 123 ARG A CA 1
ATOM 928 C C . ARG A 1 123 ? 8.397 2.598 23.178 1.00 79.56 123 ARG A C 1
ATOM 930 O O . ARG A 1 123 ? 8.117 1.717 23.980 1.00 79.56 123 ARG A O 1
ATOM 937 N N . LEU A 1 124 ? 7.852 2.675 21.961 1.00 79.25 124 LEU A N 1
ATOM 938 C CA . LEU A 1 124 ? 6.861 1.724 21.446 1.00 79.25 124 LEU A CA 1
ATOM 939 C C . LEU A 1 124 ? 7.482 0.339 21.204 1.00 79.25 124 LEU A C 1
ATOM 941 O O . LEU A 1 124 ? 6.900 -0.672 21.582 1.00 79.25 124 LEU A O 1
ATOM 945 N N . ILE A 1 125 ? 8.709 0.299 20.671 1.00 81.00 125 ILE A N 1
ATOM 946 C CA . ILE A 1 125 ? 9.475 -0.947 20.495 1.00 81.00 125 ILE A CA 1
ATOM 947 C C . ILE A 1 125 ? 9.821 -1.565 21.856 1.00 81.00 125 ILE A C 1
ATOM 949 O O . ILE A 1 125 ? 9.619 -2.759 22.062 1.00 81.00 125 ILE A O 1
ATOM 953 N N . LYS A 1 126 ? 10.287 -0.753 22.816 1.00 80.00 126 LYS A N 1
ATOM 954 C CA . LYS A 1 126 ? 10.570 -1.223 24.183 1.00 80.00 126 LYS A CA 1
ATOM 955 C C . LYS A 1 126 ? 9.312 -1.712 24.909 1.00 80.00 126 LYS A C 1
ATOM 957 O O . LYS A 1 126 ? 9.393 -2.705 25.619 1.00 80.00 126 LYS A O 1
ATOM 962 N N . ALA A 1 127 ? 8.168 -1.052 24.719 1.00 83.75 127 ALA A N 1
ATOM 963 C CA . ALA A 1 127 ? 6.889 -1.465 25.299 1.00 83.75 127 ALA A CA 1
ATOM 964 C C . ALA A 1 127 ? 6.356 -2.770 24.685 1.00 83.75 127 ALA A C 1
ATOM 966 O O . ALA A 1 127 ? 5.770 -3.583 25.391 1.00 83.75 127 ALA A O 1
ATOM 967 N N . GLY A 1 128 ? 6.592 -2.992 23.389 1.00 80.38 128 GLY A N 1
ATOM 968 C CA . GLY A 1 128 ? 6.254 -4.240 22.702 1.00 80.38 128 GLY A CA 1
ATOM 969 C C . GLY A 1 128 ? 7.148 -5.434 23.063 1.00 80.38 128 GLY A C 1
ATOM 970 O O . GLY A 1 128 ? 6.805 -6.581 22.766 1.00 80.38 128 GLY A O 1
ATOM 971 N N . GLY A 1 129 ? 8.284 -5.177 23.715 1.00 87.00 129 GLY A N 1
ATOM 972 C CA . GLY A 1 129 ? 9.172 -6.204 24.244 1.00 87.00 129 GLY A CA 1
ATOM 973 C C . GLY A 1 129 ? 9.769 -7.134 23.171 1.00 87.00 129 GLY A C 1
ATOM 974 O O . GLY A 1 129 ? 9.804 -6.800 21.983 1.00 87.00 129 GLY A O 1
ATOM 975 N N . PRO A 1 130 ? 10.254 -8.326 23.569 1.00 86.19 130 PRO A N 1
ATOM 976 C CA . PRO A 1 130 ? 10.874 -9.282 22.648 1.00 86.19 130 PRO A CA 1
ATOM 977 C C . PRO A 1 130 ? 9.890 -9.854 21.615 1.00 86.19 130 PRO A C 1
ATOM 979 O O . PRO A 1 130 ? 10.309 -10.287 20.543 1.00 86.19 130 PRO A O 1
ATOM 982 N N . GLN A 1 131 ? 8.583 -9.814 21.894 1.00 86.88 131 GLN A N 1
ATOM 983 C CA . GLN A 1 131 ? 7.550 -10.316 20.990 1.00 86.88 131 GLN A CA 1
ATOM 984 C C . GLN A 1 131 ? 7.434 -9.473 19.713 1.00 86.88 131 GLN A C 1
ATOM 986 O O . GLN A 1 131 ? 7.275 -10.037 18.631 1.00 86.88 131 GLN A O 1
ATOM 991 N N . VAL A 1 132 ? 7.582 -8.144 19.802 1.00 89.69 132 VAL A N 1
ATOM 992 C CA . VAL A 1 132 ? 7.601 -7.277 18.610 1.00 89.69 132 VAL A CA 1
ATOM 993 C C . VAL A 1 132 ? 8.824 -7.556 17.743 1.00 89.69 132 VAL A C 1
ATOM 995 O O . VAL A 1 132 ? 8.696 -7.608 16.522 1.00 89.69 132 VAL A O 1
ATOM 998 N N . LEU A 1 133 ? 9.993 -7.795 18.346 1.00 87.81 133 LEU A N 1
ATOM 999 C CA . LEU A 1 133 ? 11.203 -8.118 17.589 1.00 87.81 133 LEU A CA 1
ATOM 1000 C C . LEU A 1 133 ? 11.098 -9.490 16.906 1.00 87.81 133 LEU A C 1
ATOM 1002 O O . LEU A 1 133 ? 11.482 -9.631 15.747 1.00 87.81 133 LEU A O 1
ATOM 1006 N N . PHE A 1 134 ? 10.528 -10.482 17.593 1.00 91.56 134 PHE A N 1
ATOM 1007 C CA . PHE A 1 134 ? 10.263 -11.799 17.016 1.00 91.56 134 PHE A CA 1
ATOM 1008 C C . PHE A 1 134 ? 9.265 -11.725 15.852 1.00 91.56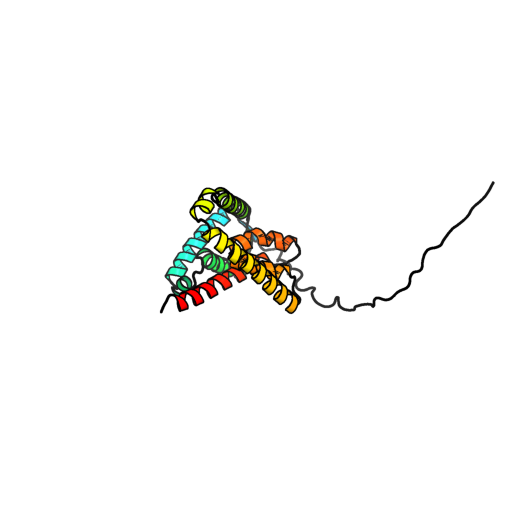 134 PHE A C 1
ATOM 1010 O O . PHE A 1 134 ? 9.535 -12.251 14.772 1.00 91.56 134 PHE A O 1
ATOM 1017 N N . PHE A 1 135 ? 8.152 -11.003 16.029 1.00 91.31 135 PHE A N 1
ATOM 1018 C CA . PHE A 1 135 ? 7.183 -10.756 14.961 1.00 91.31 135 PHE A CA 1
ATOM 1019 C C . PHE A 1 135 ? 7.818 -10.022 13.776 1.00 91.31 135 PHE A C 1
ATOM 1021 O O . PHE A 1 135 ? 7.619 -10.425 12.635 1.00 91.31 135 PHE A O 1
ATOM 1028 N N . PHE A 1 136 ? 8.626 -8.991 14.033 1.00 90.88 136 PHE A N 1
ATOM 1029 C CA . PHE A 1 136 ? 9.355 -8.269 12.993 1.00 90.88 136 PHE A CA 1
ATOM 1030 C C . PHE A 1 136 ? 10.306 -9.190 12.219 1.00 90.88 136 PHE A C 1
ATOM 1032 O O . PHE A 1 136 ? 10.372 -9.106 10.994 1.00 90.88 136 PHE A O 1
ATOM 1039 N N . GLY A 1 137 ? 11.002 -10.098 12.909 1.00 92.62 137 GLY A N 1
ATOM 1040 C CA . GLY A 1 137 ? 11.858 -11.104 12.284 1.00 92.62 137 GLY A CA 1
ATOM 1041 C C . GLY A 1 137 ? 11.074 -12.028 11.351 1.00 92.62 137 GLY A C 1
ATOM 1042 O O . GLY A 1 137 ? 11.426 -12.155 10.178 1.00 92.62 137 GLY A O 1
ATOM 1043 N N . ILE A 1 138 ? 9.970 -12.608 11.833 1.00 94.62 138 ILE A N 1
ATOM 1044 C CA . ILE A 1 138 ? 9.098 -13.468 11.015 1.00 94.62 138 ILE A CA 1
ATOM 1045 C C . ILE A 1 138 ? 8.520 -12.692 9.829 1.00 94.62 138 ILE A C 1
ATOM 1047 O O . ILE A 1 138 ? 8.570 -13.177 8.702 1.00 94.62 138 ILE A O 1
ATOM 1051 N N . ALA A 1 139 ? 8.007 -11.482 10.058 1.00 93.06 139 ALA A N 1
ATOM 1052 C CA . ALA A 1 139 ? 7.445 -10.636 9.011 1.00 93.06 139 ALA A CA 1
ATOM 1053 C C . ALA A 1 139 ? 8.495 -10.268 7.952 1.00 93.06 139 ALA A C 1
ATOM 1055 O O . ALA A 1 139 ? 8.197 -10.292 6.761 1.00 93.06 139 ALA A O 1
ATOM 1056 N N . SER A 1 140 ? 9.736 -9.995 8.364 1.00 93.06 140 SER A N 1
ATOM 1057 C CA . SER A 1 140 ? 10.847 -9.700 7.453 1.00 93.06 140 SER A CA 1
ATOM 1058 C C . SER A 1 140 ? 11.207 -10.910 6.593 1.00 93.06 140 SER A C 1
ATOM 1060 O O . SER A 1 140 ? 11.343 -10.784 5.378 1.00 93.06 140 SER A O 1
ATOM 1062 N N . VAL A 1 141 ? 11.303 -12.101 7.194 1.00 94.50 141 VAL A N 1
ATOM 1063 C CA . VAL A 1 141 ? 11.524 -13.349 6.446 1.00 94.50 141 VAL A CA 1
ATOM 1064 C C . VAL A 1 141 ? 10.359 -13.615 5.490 1.00 94.50 141 VAL A C 1
ATOM 1066 O O . VAL A 1 141 ? 10.584 -13.930 4.323 1.00 94.50 141 VAL A O 1
ATOM 1069 N N . GLY A 1 142 ? 9.121 -13.413 5.945 1.00 93.50 142 GLY A N 1
ATOM 1070 C CA . GLY A 1 142 ? 7.920 -13.514 5.119 1.00 93.50 142 GLY A CA 1
ATOM 1071 C C . GLY A 1 142 ? 7.947 -12.560 3.924 1.00 93.50 142 GLY A C 1
ATOM 1072 O O . GLY A 1 142 ? 7.675 -12.984 2.804 1.00 93.50 142 GLY A O 1
ATOM 1073 N N . ALA A 1 143 ? 8.358 -11.305 4.122 1.00 93.38 143 ALA A N 1
ATOM 1074 C CA . ALA A 1 143 ? 8.490 -10.319 3.052 1.00 93.38 143 ALA A CA 1
ATOM 1075 C C . ALA A 1 143 ? 9.567 -10.712 2.026 1.00 93.38 143 ALA A C 1
ATOM 1077 O O . ALA A 1 143 ? 9.363 -10.554 0.821 1.00 93.38 143 ALA A O 1
ATOM 1078 N N . ILE A 1 144 ? 10.695 -11.274 2.478 1.00 93.81 144 ILE A N 1
ATOM 1079 C CA . ILE A 1 144 ? 11.739 -11.799 1.586 1.00 93.81 144 ILE A CA 1
ATOM 1080 C C . ILE A 1 144 ? 11.186 -12.959 0.755 1.00 93.81 144 ILE A C 1
ATOM 1082 O O . ILE A 1 144 ? 11.315 -12.943 -0.468 1.00 93.81 144 ILE A O 1
ATOM 1086 N N . LEU A 1 145 ? 10.527 -13.933 1.390 1.00 93.81 145 LEU A N 1
ATOM 1087 C CA . LEU A 1 145 ? 9.909 -15.061 0.687 1.00 93.81 145 LEU A CA 1
ATOM 1088 C C . LEU A 1 145 ? 8.855 -14.585 -0.318 1.00 93.81 145 LEU A C 1
ATOM 1090 O O . LEU A 1 145 ? 8.832 -15.055 -1.453 1.00 93.81 145 LEU A O 1
ATOM 1094 N N . GLN A 1 146 ? 8.040 -13.600 0.056 1.00 93.12 146 GLN A N 1
ATOM 1095 C CA . GLN A 1 146 ? 7.039 -13.007 -0.821 1.00 93.12 146 GLN A CA 1
ATOM 1096 C C . GLN A 1 146 ? 7.663 -12.335 -2.049 1.00 93.12 146 GLN A C 1
ATOM 1098 O O . GLN A 1 146 ? 7.158 -12.497 -3.159 1.00 93.12 146 GLN A O 1
ATOM 1103 N N . ASN A 1 147 ? 8.789 -11.641 -1.878 1.00 93.25 147 ASN A N 1
ATOM 1104 C CA . ASN A 1 147 ? 9.533 -11.064 -2.995 1.00 93.25 147 ASN A CA 1
ATOM 1105 C C . ASN A 1 147 ? 10.165 -12.140 -3.881 1.00 93.25 147 ASN A C 1
ATOM 1107 O O . ASN A 1 147 ? 10.115 -12.014 -5.101 1.00 93.25 147 ASN A O 1
ATOM 1111 N N . LEU A 1 148 ? 10.717 -13.211 -3.304 1.00 93.06 148 LEU A N 1
ATOM 1112 C CA . LEU A 1 148 ? 11.280 -14.321 -4.077 1.00 93.06 148 LEU A CA 1
ATOM 1113 C C . LEU A 1 148 ? 10.212 -15.016 -4.924 1.00 93.06 148 LEU A C 1
ATOM 1115 O O . LEU A 1 148 ? 10.431 -15.236 -6.113 1.00 93.06 148 LEU A O 1
ATOM 1119 N N . VAL A 1 149 ? 9.045 -15.302 -4.341 1.00 93.06 149 VAL A N 1
ATOM 1120 C CA . VAL A 1 149 ? 7.905 -15.885 -5.063 1.00 93.06 149 VAL A CA 1
ATOM 1121 C C . VAL A 1 149 ? 7.403 -14.923 -6.142 1.00 93.06 149 VAL A C 1
ATOM 1123 O O . VAL A 1 149 ? 7.223 -15.337 -7.285 1.00 93.06 149 VAL A O 1
ATOM 1126 N N . GLY A 1 150 ? 7.247 -13.634 -5.824 1.00 90.25 150 GLY A N 1
ATOM 1127 C CA . GLY A 1 150 ? 6.829 -12.614 -6.788 1.00 90.25 150 GLY A CA 1
ATOM 1128 C C . GLY A 1 150 ? 7.789 -12.491 -7.974 1.00 90.25 150 GLY A C 1
ATOM 1129 O O . GLY A 1 150 ? 7.358 -12.484 -9.125 1.00 90.25 150 GLY A O 1
ATOM 1130 N N . ILE A 1 151 ? 9.100 -12.465 -7.717 1.00 91.62 151 ILE A N 1
ATOM 1131 C CA . ILE A 1 151 ? 10.137 -12.430 -8.758 1.00 91.62 151 ILE A CA 1
ATOM 1132 C C . ILE A 1 151 ? 10.140 -13.726 -9.578 1.00 91.62 151 ILE A C 1
ATOM 1134 O O . ILE A 1 151 ? 10.275 -13.669 -10.800 1.00 91.62 151 ILE A O 1
ATOM 1138 N N . ALA A 1 152 ? 9.997 -14.890 -8.937 1.00 91.38 152 ALA A N 1
ATOM 1139 C CA . ALA A 1 152 ? 9.950 -16.177 -9.628 1.00 91.38 152 ALA A CA 1
ATOM 1140 C C . ALA A 1 152 ? 8.753 -16.254 -10.588 1.00 91.38 152 ALA A C 1
ATOM 1142 O O . ALA A 1 152 ? 8.920 -16.645 -11.743 1.00 91.38 152 ALA A O 1
ATOM 1143 N N . LEU A 1 153 ? 7.575 -15.805 -10.145 1.00 90.19 153 LEU A N 1
ATOM 1144 C CA . LEU A 1 153 ? 6.385 -15.711 -10.987 1.00 90.19 153 LEU A CA 1
ATOM 1145 C C . LEU A 1 153 ? 6.576 -14.689 -12.113 1.00 90.19 153 LEU A C 1
ATOM 1147 O O . LEU A 1 153 ? 6.324 -15.016 -13.268 1.00 90.19 153 LEU A O 1
ATOM 1151 N N . ALA A 1 154 ? 7.097 -13.491 -11.825 1.00 89.50 154 ALA A N 1
ATOM 1152 C CA . ALA A 1 154 ? 7.375 -12.488 -12.856 1.00 89.50 154 ALA A CA 1
ATOM 1153 C C . ALA A 1 154 ? 8.296 -13.043 -13.958 1.00 89.50 154 ALA A C 1
ATOM 1155 O O . ALA A 1 154 ? 8.002 -12.892 -15.143 1.00 89.50 154 ALA A O 1
ATOM 1156 N N . LYS A 1 155 ? 9.349 -13.780 -13.578 1.00 89.19 155 LYS A N 1
ATOM 1157 C CA . LYS A 1 155 ? 10.234 -14.471 -14.527 1.00 89.19 155 LYS A CA 1
ATOM 1158 C C . LYS A 1 155 ? 9.510 -15.559 -15.321 1.00 89.19 155 LYS A C 1
ATOM 1160 O O . LYS A 1 155 ? 9.716 -15.643 -16.528 1.00 89.19 155 LYS A O 1
ATOM 1165 N N . ALA A 1 156 ? 8.648 -16.353 -14.684 1.00 90.19 156 ALA A N 1
ATOM 1166 C CA . ALA A 1 156 ? 7.853 -17.377 -15.367 1.00 90.19 156 ALA A CA 1
ATOM 1167 C C . ALA A 1 156 ? 6.924 -16.775 -16.438 1.00 90.19 156 ALA A C 1
ATOM 1169 O O . ALA A 1 156 ? 6.761 -17.346 -17.512 1.00 90.19 156 ALA A O 1
ATOM 1170 N N . PHE A 1 157 ? 6.381 -15.582 -16.184 1.00 86.62 157 PHE A N 1
ATOM 1171 C CA . PHE A 1 157 ? 5.549 -14.834 -17.131 1.00 86.62 157 PHE A CA 1
ATOM 1172 C C . PHE A 1 157 ? 6.346 -13.924 -18.088 1.00 86.62 157 PHE A C 1
ATOM 1174 O O . PHE A 1 157 ? 5.742 -13.171 -18.850 1.00 86.62 157 PHE A O 1
ATOM 1181 N N . SER A 1 158 ? 7.686 -13.991 -18.092 1.00 84.75 158 SER A N 1
ATOM 1182 C CA . SER A 1 158 ? 8.564 -13.132 -18.913 1.00 84.75 158 SER A CA 1
ATOM 1183 C C . SER A 1 158 ? 8.328 -11.622 -18.709 1.00 84.75 158 SER A C 1
ATOM 1185 O O . SER A 1 158 ? 8.425 -10.828 -19.647 1.00 84.75 158 SER A O 1
ATOM 1187 N N . LEU A 1 159 ? 7.991 -11.234 -17.478 1.00 85.81 159 LEU A N 1
ATOM 1188 C CA . LEU A 1 159 ? 7.764 -9.861 -17.023 1.00 85.81 159 LEU A CA 1
ATOM 1189 C C . LEU A 1 159 ? 8.975 -9.337 -16.237 1.00 85.81 159 LEU A C 1
ATOM 1191 O O . LEU A 1 159 ? 9.841 -10.101 -15.806 1.00 85.81 159 LEU A O 1
ATOM 1195 N N . ASP A 1 160 ? 9.021 -8.019 -16.028 1.00 86.50 160 ASP A N 1
ATOM 1196 C CA . ASP A 1 160 ? 10.068 -7.390 -15.222 1.00 86.50 160 ASP A CA 1
ATOM 1197 C C . ASP A 1 160 ? 10.005 -7.887 -13.758 1.00 86.50 160 ASP A C 1
ATOM 1199 O O . ASP A 1 160 ? 8.934 -7.821 -13.142 1.00 86.50 160 ASP A O 1
ATOM 1203 N N . PRO A 1 161 ? 11.118 -8.364 -13.165 1.00 87.12 161 PRO A N 1
ATOM 1204 C CA . PRO A 1 161 ? 11.180 -8.775 -11.760 1.00 87.12 161 PRO A CA 1
ATOM 1205 C C . PRO A 1 161 ? 10.640 -7.737 -10.767 1.00 87.12 161 PRO A C 1
ATOM 1207 O O . PRO A 1 161 ? 10.090 -8.110 -9.729 1.00 87.12 161 PRO A O 1
ATOM 1210 N N . LEU A 1 162 ? 10.761 -6.445 -11.082 1.00 87.44 162 LEU A N 1
ATOM 1211 C CA . LEU A 1 162 ? 10.254 -5.352 -10.257 1.00 87.44 162 LEU A CA 1
ATOM 1212 C C . LEU A 1 162 ? 8.726 -5.388 -10.132 1.00 87.44 162 LEU A C 1
ATOM 1214 O O . LEU A 1 162 ? 8.208 -5.068 -9.064 1.00 87.44 162 LEU A O 1
ATOM 1218 N N . LEU A 1 163 ? 7.994 -5.858 -11.153 1.00 88.19 163 LEU A N 1
ATOM 1219 C CA . LEU A 1 163 ? 6.541 -6.069 -11.054 1.00 88.19 163 LEU A CA 1
ATOM 1220 C C . LEU A 1 163 ? 6.201 -7.119 -9.993 1.00 88.19 163 LEU A C 1
ATOM 1222 O O . LEU A 1 163 ? 5.204 -6.977 -9.284 1.00 88.19 163 LEU A O 1
ATOM 1226 N N . GLY A 1 164 ? 7.044 -8.145 -9.848 1.00 87.12 164 GLY A N 1
ATOM 1227 C CA . GLY A 1 164 ? 6.911 -9.170 -8.813 1.00 87.12 164 GLY A CA 1
ATOM 1228 C C . GLY A 1 164 ? 7.098 -8.619 -7.398 1.00 87.12 164 GLY A C 1
ATOM 1229 O O . GLY A 1 164 ? 6.375 -9.003 -6.484 1.00 87.12 164 GLY A O 1
ATOM 1230 N N . VAL A 1 165 ? 8.020 -7.671 -7.214 1.00 91.62 165 VAL A N 1
ATOM 1231 C CA . VAL A 1 165 ? 8.240 -6.999 -5.920 1.00 91.62 165 VAL A CA 1
ATOM 1232 C C . VAL A 1 165 ? 7.097 -6.032 -5.600 1.00 91.62 165 VAL A C 1
ATOM 1234 O O . VAL A 1 165 ? 6.595 -6.013 -4.475 1.00 91.62 165 VAL A O 1
ATOM 1237 N N . VAL A 1 166 ? 6.645 -5.267 -6.600 1.00 91.50 166 VAL A N 1
ATOM 1238 C CA . VAL A 1 166 ? 5.555 -4.289 -6.458 1.00 91.50 166 VAL A CA 1
ATOM 1239 C C . VAL A 1 166 ? 4.226 -4.967 -6.136 1.00 91.50 166 VAL A C 1
ATOM 1241 O O . VAL A 1 166 ? 3.521 -4.531 -5.231 1.00 91.50 166 VAL A O 1
ATOM 1244 N N . SER A 1 167 ? 3.893 -6.047 -6.845 1.00 90.38 167 SER A N 1
ATOM 1245 C CA . SER A 1 167 ? 2.690 -6.847 -6.577 1.00 90.38 167 SER A CA 1
ATOM 1246 C C . SER A 1 167 ? 2.817 -7.742 -5.343 1.00 90.38 167 SER A C 1
ATOM 1248 O O . SER A 1 167 ? 1.802 -8.239 -4.875 1.00 90.38 167 SER A O 1
ATOM 1250 N N . GLY A 1 168 ? 4.030 -7.940 -4.816 1.00 90.56 168 GLY A N 1
ATOM 1251 C CA . GLY A 1 168 ? 4.337 -8.740 -3.631 1.00 90.56 168 GLY A CA 1
ATOM 1252 C C . GLY A 1 168 ? 4.345 -7.912 -2.345 1.00 90.56 168 GLY A C 1
ATOM 1253 O O . GLY A 1 168 ? 3.313 -7.395 -1.922 1.00 90.56 168 GLY A O 1
ATOM 1254 N N . SER A 1 169 ? 5.509 -7.798 -1.695 1.00 92.06 169 SER A N 1
ATOM 1255 C CA . SER A 1 169 ? 5.624 -7.160 -0.371 1.00 92.06 169 SER A CA 1
ATOM 1256 C C . SER A 1 169 ? 5.204 -5.686 -0.358 1.00 92.06 169 SER A C 1
ATOM 1258 O O . SER A 1 169 ? 4.570 -5.238 0.596 1.00 92.06 169 SER A O 1
ATOM 1260 N N . VAL A 1 170 ? 5.478 -4.930 -1.428 1.00 91.12 170 VAL A N 1
ATOM 1261 C CA . VAL A 1 170 ? 5.123 -3.501 -1.507 1.00 91.12 170 VAL A CA 1
ATOM 1262 C C . VAL A 1 170 ? 3.604 -3.309 -1.427 1.00 91.12 170 VAL A C 1
ATOM 1264 O O . VAL A 1 170 ? 3.136 -2.414 -0.724 1.00 91.12 170 VAL A O 1
ATOM 1267 N N . ALA A 1 171 ? 2.837 -4.171 -2.099 1.00 92.44 171 ALA A N 1
ATOM 1268 C CA . ALA A 1 171 ? 1.380 -4.125 -2.123 1.00 92.44 171 ALA A CA 1
ATOM 1269 C C . ALA A 1 171 ? 0.718 -4.876 -0.958 1.00 92.44 171 ALA A C 1
ATOM 1271 O O . ALA A 1 171 ? -0.152 -4.317 -0.294 1.00 92.44 171 ALA A O 1
ATOM 1272 N N . LEU A 1 172 ? 1.092 -6.132 -0.701 1.00 90.81 172 LEU A N 1
ATOM 1273 C CA . LEU A 1 172 ? 0.418 -6.973 0.297 1.00 90.81 172 LEU A CA 1
ATOM 1274 C C . LEU A 1 172 ? 0.889 -6.708 1.727 1.00 90.81 172 LEU A C 1
ATOM 1276 O O . LEU A 1 172 ? 0.074 -6.781 2.640 1.00 90.81 172 LEU A O 1
ATOM 1280 N N . THR A 1 173 ? 2.173 -6.407 1.941 1.00 90.62 173 THR A N 1
ATOM 1281 C CA . THR A 1 173 ? 2.685 -6.049 3.276 1.00 90.62 173 THR A CA 1
ATOM 1282 C C . THR A 1 173 ? 2.563 -4.546 3.516 1.00 90.62 173 THR A C 1
ATOM 1284 O O . THR A 1 173 ? 2.120 -4.124 4.579 1.00 90.62 173 THR A O 1
ATOM 1287 N N . GLY A 1 174 ? 2.935 -3.728 2.525 1.00 86.94 174 GLY A N 1
ATOM 1288 C CA . GLY A 1 174 ? 2.901 -2.265 2.623 1.00 86.94 174 GLY A CA 1
ATOM 1289 C C . GLY A 1 174 ? 1.514 -1.641 2.424 1.00 86.94 174 GLY A C 1
ATOM 1290 O O . GLY A 1 174 ? 1.283 -0.503 2.839 1.00 86.94 174 GLY A O 1
ATOM 1291 N N . GLY A 1 175 ? 0.582 -2.359 1.799 1.00 91.25 175 GLY A N 1
ATOM 1292 C CA . GLY A 1 175 ? -0.767 -1.880 1.520 1.00 91.25 175 GLY A CA 1
ATOM 1293 C C . GLY A 1 175 ? -0.861 -0.862 0.369 1.00 91.25 175 GLY A C 1
ATOM 1294 O O . GLY A 1 175 ? 0.146 -0.444 -0.214 1.00 91.25 175 GLY A O 1
ATOM 1295 N N . PRO A 1 176 ? -2.086 -0.401 0.045 1.00 91.12 176 PRO A N 1
ATOM 1296 C CA . PRO A 1 176 ? -2.332 0.482 -1.098 1.00 91.12 176 PRO A CA 1
ATOM 1297 C C . PRO A 1 176 ? -1.596 1.826 -1.014 1.00 91.12 176 PRO A C 1
ATOM 1299 O O . PRO A 1 176 ? -1.180 2.360 -2.038 1.00 91.12 176 PRO A O 1
ATOM 1302 N N . ALA A 1 177 ? -1.409 2.372 0.193 1.00 89.38 177 ALA A N 1
ATOM 1303 C CA . ALA A 1 177 ? -0.712 3.644 0.395 1.00 89.38 177 ALA A CA 1
ATOM 1304 C C . ALA A 1 177 ? 0.777 3.550 0.023 1.00 89.38 177 ALA A C 1
ATOM 1306 O O . ALA A 1 177 ? 1.300 4.440 -0.644 1.00 89.38 177 ALA A O 1
ATOM 1307 N N . THR A 1 178 ? 1.439 2.450 0.393 1.00 91.38 178 THR A N 1
ATOM 1308 C CA . THR A 1 178 ? 2.845 2.195 0.047 1.00 91.38 178 THR A CA 1
ATOM 1309 C C . THR A 1 178 ? 2.995 1.946 -1.454 1.00 91.38 178 THR A C 1
ATOM 1311 O O . THR A 1 178 ? 3.879 2.521 -2.085 1.00 91.38 178 THR A O 1
ATOM 1314 N N . ALA A 1 179 ? 2.084 1.178 -2.062 1.00 92.19 179 ALA A N 1
ATOM 1315 C CA . ALA A 1 179 ? 2.060 0.983 -3.512 1.00 92.19 179 ALA A CA 1
ATOM 1316 C C . ALA A 1 179 ? 1.862 2.300 -4.289 1.00 92.19 179 ALA A C 1
ATOM 1318 O O . ALA A 1 179 ? 2.511 2.505 -5.312 1.00 92.19 179 ALA A O 1
ATOM 1319 N N . LEU A 1 180 ? 1.018 3.214 -3.798 1.00 90.81 180 LEU A N 1
ATOM 1320 C CA . LEU A 1 180 ? 0.837 4.538 -4.400 1.00 90.81 180 LEU A CA 1
ATOM 1321 C C . LEU A 1 180 ? 2.070 5.437 -4.239 1.00 90.81 180 LEU A C 1
ATOM 1323 O O . LEU A 1 180 ? 2.452 6.117 -5.187 1.00 90.81 180 LEU A O 1
ATOM 1327 N N . ALA A 1 181 ? 2.689 5.436 -3.059 1.00 90.50 181 ALA A N 1
ATOM 1328 C CA . ALA A 1 181 ? 3.820 6.311 -2.760 1.00 90.50 181 ALA A CA 1
ATOM 1329 C C . ALA A 1 181 ? 5.103 5.896 -3.484 1.00 90.50 181 ALA A C 1
ATOM 1331 O O . ALA A 1 181 ? 5.849 6.747 -3.966 1.00 90.50 181 ALA A O 1
ATOM 1332 N N . PHE A 1 182 ? 5.353 4.590 -3.595 1.00 88.75 182 PHE A N 1
ATOM 1333 C CA . PHE A 1 182 ? 6.545 4.069 -4.262 1.00 88.75 182 PHE A CA 1
ATOM 1334 C C . PHE A 1 182 ? 6.305 3.693 -5.729 1.00 88.75 182 PHE A C 1
ATOM 1336 O O . PHE A 1 182 ? 7.273 3.567 -6.476 1.00 88.75 182 PHE A O 1
ATOM 1343 N N . GLY A 1 183 ? 5.054 3.562 -6.180 1.00 88.00 183 GLY A N 1
ATOM 1344 C CA . GLY A 1 183 ? 4.710 3.164 -7.550 1.00 88.00 183 GLY A CA 1
ATOM 1345 C C . GLY A 1 183 ? 5.327 4.062 -8.623 1.00 88.00 183 GLY A C 1
ATOM 1346 O O . GLY A 1 183 ? 5.931 3.556 -9.567 1.00 88.00 183 GLY A O 1
ATOM 1347 N N . ALA A 1 184 ? 5.301 5.385 -8.422 1.00 86.12 184 ALA A N 1
ATOM 1348 C CA . ALA A 1 184 ? 5.932 6.342 -9.335 1.00 86.12 184 ALA A CA 1
ATOM 1349 C C . ALA A 1 184 ? 7.460 6.158 -9.426 1.00 86.12 184 ALA A C 1
ATOM 1351 O O . ALA A 1 184 ? 8.065 6.397 -10.471 1.00 86.12 184 ALA A O 1
ATOM 1352 N N . THR A 1 185 ? 8.101 5.713 -8.343 1.00 89.12 185 THR A N 1
ATOM 1353 C CA . THR A 1 185 ? 9.532 5.382 -8.340 1.00 89.12 185 THR A CA 1
ATOM 1354 C C . THR A 1 185 ? 9.798 4.121 -9.160 1.00 89.12 185 THR A C 1
ATOM 1356 O O . THR A 1 185 ? 10.738 4.103 -9.949 1.00 89.12 185 THR A O 1
ATOM 1359 N N . PHE A 1 186 ? 8.948 3.095 -9.049 1.00 87.88 186 PHE A N 1
ATOM 1360 C CA . PHE A 1 186 ? 9.046 1.891 -9.883 1.00 87.88 186 PHE A CA 1
ATOM 1361 C C . PHE A 1 186 ? 8.773 2.170 -11.367 1.00 87.88 186 PHE A C 1
ATOM 1363 O O . PHE A 1 186 ? 9.462 1.626 -12.227 1.00 87.88 186 PHE A O 1
ATOM 1370 N N . GLU A 1 187 ? 7.852 3.081 -11.679 1.00 88.31 187 GLU A N 1
ATOM 1371 C CA . GLU A 1 187 ? 7.607 3.530 -13.055 1.00 88.31 187 GLU A CA 1
ATOM 1372 C C . GLU A 1 187 ? 8.817 4.255 -13.654 1.00 88.31 187 GLU A C 1
ATOM 1374 O O . GLU A 1 187 ? 9.193 3.983 -14.794 1.00 88.31 187 GLU A O 1
ATOM 1379 N N . LYS A 1 188 ? 9.503 5.099 -12.870 1.00 86.88 188 LYS A N 1
ATOM 1380 C CA . LYS A 1 188 ? 10.766 5.740 -13.283 1.00 86.88 188 LYS A CA 1
ATOM 1381 C C . LYS A 1 188 ? 11.900 4.739 -13.521 1.00 86.88 188 LYS A C 1
ATOM 1383 O O . LYS A 1 188 ? 12.793 5.027 -14.311 1.00 86.88 188 LYS A O 1
ATOM 1388 N N . MET A 1 189 ? 11.863 3.574 -12.873 1.00 84.69 189 MET A N 1
ATOM 1389 C CA . MET A 1 189 ? 12.826 2.487 -13.094 1.00 84.69 189 MET A CA 1
ATOM 1390 C C . MET A 1 189 ? 12.540 1.660 -14.361 1.00 84.69 189 MET A C 1
ATOM 1392 O O . MET A 1 189 ? 13.259 0.703 -14.627 1.00 84.69 189 MET A O 1
ATOM 1396 N N . GLY A 1 190 ? 11.534 2.032 -15.164 1.00 79.25 190 GLY A N 1
ATOM 1397 C CA . GLY A 1 190 ? 11.225 1.403 -16.455 1.00 79.25 190 GLY A CA 1
ATOM 1398 C C . GLY A 1 190 ? 10.000 0.487 -16.439 1.00 79.25 190 GLY A C 1
ATOM 1399 O O . GLY A 1 190 ? 9.673 -0.124 -17.456 1.00 79.25 190 GLY A O 1
ATOM 1400 N N . VAL A 1 191 ? 9.290 0.409 -15.312 1.00 82.56 191 VAL A N 1
ATOM 1401 C CA . VAL A 1 191 ? 8.166 -0.510 -15.123 1.00 82.56 191 VAL A CA 1
ATOM 1402 C C . VAL A 1 191 ? 6.836 0.211 -15.333 1.00 82.56 191 VAL A C 1
ATOM 1404 O O . VAL A 1 191 ? 6.233 0.726 -14.391 1.00 82.56 191 VAL A O 1
ATOM 1407 N N . ALA A 1 192 ? 6.358 0.256 -16.575 1.00 83.56 192 ALA A N 1
ATOM 1408 C CA . ALA A 1 192 ? 5.090 0.912 -16.890 1.00 83.56 192 ALA A CA 1
ATOM 1409 C C . ALA A 1 192 ? 3.911 0.285 -16.116 1.00 83.56 192 ALA A C 1
ATOM 1411 O O . ALA A 1 192 ? 3.712 -0.929 -16.137 1.00 83.56 192 ALA A O 1
ATOM 1412 N N . GLY A 1 193 ? 3.112 1.125 -15.450 1.00 83.62 193 GLY A N 1
ATOM 1413 C CA . GLY A 1 193 ? 1.902 0.703 -14.738 1.00 83.62 193 GLY A CA 1
ATOM 1414 C C . GLY A 1 193 ? 2.143 0.029 -13.384 1.00 83.62 193 GLY A C 1
ATOM 1415 O O . GLY A 1 193 ? 1.215 -0.581 -12.843 1.00 83.62 193 GLY A O 1
ATOM 1416 N N . ALA A 1 194 ? 3.350 0.136 -12.815 1.00 89.25 194 ALA A N 1
ATOM 1417 C CA . ALA A 1 194 ? 3.663 -0.433 -11.504 1.00 89.25 194 ALA A CA 1
ATOM 1418 C C . ALA A 1 194 ? 2.719 0.083 -10.406 1.00 89.25 194 ALA A C 1
ATOM 1420 O O . ALA A 1 194 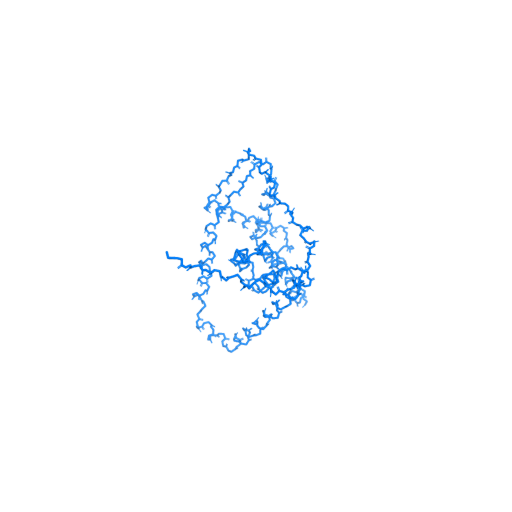? 2.261 -0.703 -9.577 1.00 89.25 194 ALA A O 1
ATOM 1421 N N . THR A 1 195 ? 2.358 1.370 -10.427 1.00 90.38 195 THR A N 1
ATOM 1422 C CA . THR A 1 195 ? 1.448 1.958 -9.431 1.00 90.38 195 THR A CA 1
ATOM 1423 C C . THR A 1 195 ? 0.070 1.302 -9.489 1.00 90.38 195 THR A C 1
ATOM 1425 O O . THR A 1 195 ? -0.468 0.864 -8.471 1.00 90.38 195 THR A O 1
ATOM 1428 N N . THR A 1 196 ? -0.500 1.187 -10.690 1.00 90.75 196 THR A N 1
ATOM 1429 C CA . THR A 1 196 ? -1.826 0.593 -10.898 1.00 90.75 196 THR A CA 1
ATOM 1430 C C . THR A 1 196 ? -1.838 -0.881 -10.510 1.00 90.75 196 THR A C 1
ATOM 1432 O O . THR A 1 196 ? -2.749 -1.315 -9.805 1.00 90.75 196 THR A O 1
ATOM 1435 N N . LEU A 1 197 ? -0.810 -1.638 -10.911 1.00 92.19 197 LEU A N 1
ATOM 1436 C CA . LEU A 1 197 ? -0.686 -3.047 -10.550 1.00 92.19 197 LEU A CA 1
ATOM 1437 C C . LEU A 1 197 ? -0.535 -3.233 -9.036 1.00 92.19 197 LEU A C 1
ATOM 1439 O O . LEU A 1 197 ? -1.199 -4.094 -8.463 1.00 92.19 197 LEU A O 1
ATOM 1443 N N . GLY A 1 198 ? 0.311 -2.435 -8.382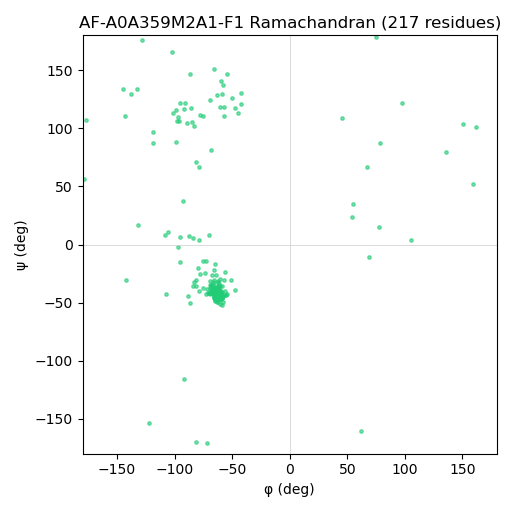 1.00 92.88 198 GLY A N 1
ATOM 1444 C CA . GLY A 1 198 ? 0.536 -2.520 -6.940 1.00 92.88 198 GLY A CA 1
ATOM 1445 C C . GLY A 1 198 ? -0.739 -2.238 -6.146 1.00 92.88 198 GLY A C 1
ATOM 1446 O O . GLY A 1 198 ? -1.102 -3.005 -5.258 1.00 92.88 198 GLY A O 1
ATOM 1447 N N . VAL A 1 199 ? -1.485 -1.194 -6.516 1.00 91.75 199 VAL A N 1
ATOM 1448 C CA . VAL A 1 199 ? -2.766 -0.865 -5.869 1.00 91.75 199 VAL A CA 1
ATOM 1449 C C . VAL A 1 199 ? -3.812 -1.954 -6.105 1.00 91.75 199 VAL A C 1
ATOM 1451 O O . VAL A 1 199 ? -4.501 -2.351 -5.164 1.00 91.75 199 VAL A O 1
ATOM 1454 N N . ALA A 1 200 ? -3.911 -2.478 -7.329 1.00 92.44 200 ALA A N 1
ATOM 1455 C CA . ALA A 1 200 ? -4.816 -3.582 -7.640 1.00 92.44 200 ALA A CA 1
ATOM 1456 C C . ALA A 1 200 ? -4.469 -4.847 -6.835 1.00 92.44 200 ALA A C 1
ATOM 1458 O O . ALA A 1 200 ? -5.356 -5.478 -6.259 1.00 92.44 200 ALA A O 1
ATOM 1459 N N . SER A 1 201 ? -3.179 -5.174 -6.728 1.00 93.12 201 SER A N 1
ATOM 1460 C CA . SER A 1 201 ? -2.682 -6.327 -5.965 1.00 93.12 201 SER A CA 1
ATOM 1461 C C . SER A 1 201 ? -2.968 -6.179 -4.469 1.00 93.12 201 SER A C 1
ATOM 1463 O O . SER A 1 201 ? -3.422 -7.126 -3.831 1.00 93.12 201 SER A O 1
ATOM 1465 N N . ALA A 1 202 ? -2.789 -4.977 -3.913 1.00 93.75 202 ALA A N 1
ATOM 1466 C CA . ALA A 1 202 ? -3.107 -4.691 -2.515 1.00 93.75 202 ALA A CA 1
ATOM 1467 C C . ALA A 1 202 ? -4.605 -4.884 -2.229 1.00 93.75 202 ALA A C 1
ATOM 1469 O O . ALA A 1 202 ? -4.985 -5.460 -1.211 1.00 93.75 202 ALA A O 1
ATOM 1470 N N . MET A 1 203 ? -5.466 -4.460 -3.157 1.00 91.19 203 MET A N 1
ATOM 1471 C CA . MET A 1 203 ? -6.913 -4.642 -3.040 1.00 91.19 203 MET A CA 1
ATOM 1472 C C . MET A 1 203 ? -7.362 -6.086 -3.166 1.00 91.19 203 MET A C 1
ATOM 1474 O O . MET A 1 203 ? -8.251 -6.520 -2.427 1.00 91.19 203 MET A O 1
ATOM 1478 N N . PHE A 1 204 ? -6.720 -6.843 -4.050 1.00 91.12 204 PHE A N 1
ATOM 1479 C CA . PHE A 1 204 ? -6.910 -8.281 -4.107 1.00 91.12 204 PHE A CA 1
ATOM 1480 C C . PHE A 1 204 ? -6.504 -8.937 -2.780 1.00 91.12 204 PHE A C 1
ATOM 1482 O O . PHE A 1 204 ? -7.275 -9.723 -2.237 1.00 91.12 204 PHE A O 1
ATOM 1489 N N . GLY A 1 205 ? -5.361 -8.546 -2.206 1.00 91.00 205 GLY A N 1
ATOM 1490 C CA . GLY A 1 205 ? -4.895 -9.024 -0.902 1.00 91.00 205 GLY A CA 1
ATOM 1491 C C . GLY A 1 205 ? -5.871 -8.730 0.240 1.00 91.00 205 GLY A C 1
ATOM 1492 O O . GLY A 1 205 ? -6.177 -9.628 1.017 1.00 91.00 205 GLY A O 1
ATOM 1493 N N . ILE A 1 206 ? -6.424 -7.515 0.309 1.00 89.56 206 ILE A N 1
ATOM 1494 C CA . ILE A 1 206 ? -7.451 -7.143 1.301 1.00 89.56 206 ILE A CA 1
ATOM 1495 C C . ILE A 1 206 ? -8.713 -7.994 1.126 1.00 89.56 206 ILE A C 1
ATOM 1497 O O . ILE A 1 206 ? -9.248 -8.514 2.101 1.00 89.56 206 ILE A O 1
ATOM 1501 N N . THR A 1 207 ? -9.163 -8.173 -0.117 1.00 87.75 207 THR A N 1
ATOM 1502 C CA . THR A 1 207 ? -10.372 -8.948 -0.427 1.00 87.75 207 THR A CA 1
ATOM 1503 C C . THR A 1 207 ? -10.186 -10.424 -0.067 1.00 87.75 207 THR A C 1
ATOM 1505 O O . THR A 1 207 ? -11.020 -11.004 0.626 1.00 87.75 207 THR A O 1
ATOM 1508 N N . ALA A 1 208 ? -9.071 -11.028 -0.486 1.00 89.44 208 ALA A N 1
ATOM 1509 C CA . ALA A 1 208 ? -8.726 -12.410 -0.170 1.00 89.44 208 ALA A CA 1
ATOM 1510 C C . ALA A 1 208 ? -8.515 -12.610 1.339 1.00 89.44 208 ALA A C 1
ATOM 1512 O O . ALA A 1 208 ? -9.023 -13.571 1.912 1.00 89.44 208 ALA A O 1
ATOM 1513 N N . GLY A 1 209 ? -7.829 -11.675 2.001 1.00 86.81 209 GLY A N 1
ATOM 1514 C CA . GLY A 1 209 ? -7.626 -11.684 3.447 1.00 86.81 209 GLY A CA 1
ATOM 1515 C C . GLY A 1 209 ? -8.935 -11.556 4.226 1.00 86.81 209 GLY A C 1
ATOM 1516 O O . GLY A 1 209 ? -9.138 -12.283 5.192 1.00 86.81 209 GLY A O 1
ATOM 1517 N N . GLY A 1 210 ? -9.856 -10.697 3.778 1.00 84.25 210 GLY A N 1
ATOM 1518 C CA . GLY A 1 210 ? -11.190 -10.557 4.363 1.00 84.25 210 GLY A CA 1
ATOM 1519 C C . GLY A 1 210 ? -12.031 -11.828 4.229 1.00 84.25 210 GLY A C 1
ATOM 1520 O O . GLY A 1 210 ? -12.688 -12.226 5.187 1.00 84.25 210 GLY A O 1
ATOM 1521 N N . LEU A 1 211 ? -11.966 -12.504 3.077 1.00 84.12 211 LEU A N 1
ATOM 1522 C CA . LEU A 1 211 ? -12.644 -13.787 2.862 1.00 84.12 211 LEU A CA 1
ATOM 1523 C C . LEU A 1 211 ? -12.083 -14.893 3.764 1.00 84.12 211 LEU A C 1
ATOM 1525 O O . LEU A 1 211 ? -12.850 -15.590 4.425 1.00 84.12 211 LEU A O 1
ATOM 1529 N N . LEU A 1 212 ? -10.756 -15.031 3.825 1.00 85.06 212 LEU A N 1
ATOM 1530 C CA . LEU A 1 212 ? -10.098 -16.032 4.666 1.00 85.06 212 LEU A CA 1
ATOM 1531 C C . LEU A 1 212 ? -10.327 -15.752 6.157 1.00 85.06 212 LEU A C 1
ATOM 1533 O O . LEU A 1 212 ? -10.702 -16.653 6.901 1.00 85.06 212 LEU A O 1
ATOM 1537 N N . GLY A 1 213 ? -10.168 -14.500 6.591 1.00 79.25 213 GLY A N 1
ATOM 1538 C CA . GLY A 1 213 ? -10.398 -14.088 7.976 1.00 79.25 213 GLY A CA 1
ATOM 1539 C C . GLY A 1 213 ? -11.857 -14.245 8.406 1.00 79.25 213 GLY A C 1
ATOM 1540 O O . GLY A 1 213 ? -12.120 -14.706 9.512 1.00 79.25 213 GLY A O 1
ATOM 1541 N N . GLY A 1 214 ? -12.807 -13.935 7.519 1.00 73.25 214 GLY A N 1
ATOM 1542 C CA . GLY A 1 214 ? -14.233 -14.148 7.764 1.00 73.25 214 GLY A CA 1
ATOM 1543 C C . GLY A 1 214 ? -14.622 -15.626 7.862 1.00 73.25 214 GLY A C 1
ATOM 1544 O O . GLY A 1 214 ? -15.519 -15.959 8.629 1.00 73.25 214 GLY A O 1
ATOM 1545 N N . PHE A 1 215 ? -13.941 -16.513 7.130 1.00 68.81 215 PHE A N 1
ATOM 1546 C CA . PHE A 1 215 ? -14.163 -17.959 7.215 1.00 68.81 215 PHE A CA 1
ATOM 1547 C C . PHE A 1 215 ? -13.554 -18.573 8.486 1.00 68.81 215 PHE A C 1
ATOM 1549 O O . PHE A 1 215 ? -14.158 -19.454 9.083 1.00 68.81 215 PHE A O 1
ATOM 1556 N N . ILE A 1 216 ? -12.385 -18.092 8.922 1.00 67.94 216 ILE A N 1
ATOM 1557 C CA . ILE A 1 216 ? -11.662 -18.629 10.089 1.00 67.94 216 ILE A CA 1
ATOM 1558 C C . ILE A 1 216 ? -12.191 -18.056 11.418 1.00 67.94 216 ILE A C 1
ATOM 1560 O O . ILE A 1 216 ? -12.156 -18.741 12.433 1.00 67.94 216 ILE A O 1
ATOM 1564 N N . GLY A 1 217 ? -12.672 -16.808 11.436 1.00 58.34 217 GLY A N 1
ATOM 1565 C CA . GLY A 1 217 ? -13.205 -16.148 12.639 1.00 58.34 217 GLY A CA 1
ATOM 1566 C C . GLY A 1 217 ? -14.730 -16.201 12.791 1.00 58.34 217 GLY A C 1
ATOM 1567 O O . GLY A 1 217 ? -15.254 -15.661 13.761 1.00 58.34 217 GLY A O 1
ATOM 1568 N N . GLY A 1 218 ? -15.440 -16.782 11.819 1.00 53.56 218 GLY A N 1
ATOM 1569 C CA . GLY A 1 218 ? -16.905 -16.820 11.750 1.00 53.56 218 GLY A CA 1
ATOM 1570 C C . GLY A 1 218 ? -17.552 -18.169 12.087 1.00 53.56 218 GLY A C 1
ATOM 1571 O O . GLY A 1 218 ? -18.747 -18.315 11.829 1.00 53.56 218 GLY A O 1
ATOM 1572 N N . SER A 1 219 ? -16.793 -19.136 12.616 1.00 43.16 219 SER A N 1
ATOM 1573 C CA . SER A 1 219 ? -17.278 -20.445 13.087 1.00 43.16 219 SER A CA 1
ATOM 1574 C C . SER A 1 219 ? -17.172 -20.578 14.598 1.00 43.16 219 SER A C 1
ATOM 1576 O O . SER A 1 219 ? -16.041 -20.365 15.094 1.00 43.16 219 SER A O 1
#

Sequence (219 aa):
MAPGRLHPALARCHPHVARSPAARGRTLEAGRPVNPGVLTLKLNAVQVVALSCFGVVMGVWLKKRLPVLDRLNIPASICGGLVYAVLALILRDRYLNLDMDLVLRDILMVTFFTTIGMSASLRLIKAGGPQVLFFFGIASVGAILQNLVGIALAKAFSLDPLLGVVSGSVALTGGPATALAFGATFEKMGVAGATTLGVASAMFGITAGGLLGGFIGGS

pLDDT: mean 77.7, std 18.02, range [31.47, 94.62]

Radius of gyration: 25.71 Å; Cα contacts (8 Å, |Δi|>4): 191; chains: 1; bounding box: 90×43×71 Å

Mean predicted aligned error: 12.61 Å

Foldseek 3Di:
DDDDDDDDDDPDDDDDDDDDPPPPDDPPDPDDPQPPPAAEDEQDQVNLVVLLVVLLVVLVVVCVVPVLCVLLVPRSSVSSVVVVVVVQVVCPSPHYHYHYDCVVVLVVLVVVVVVVVVVPDPVVVVVCPVVVVVVVVVVVVVLVVQLVVLLVVCVVVVHDSVLSNLLTCQQQVVHLSSLQNCVVVVVVVVHPCSSVNSNVSNSVNSRVVSVVCCVVVVD

Secondary structure (DSSP, 8-state):
------------------------S----------TT-EEEEE-HHHHHHHHHHHHHHHHHHHHH-HHHHHTT--HHHHHHHHHHHHHHHHTTTTEEEEE--HHHHHHHHHHHHHHHHH--HHHHHHHHHHHHHHHHHHHHHHHHHHHHHHHHHHHTT--HHHHHIIIIIHHTTHHHHHHHHHHHHHHTT-TTHHHHHHHHHHHHHHHHHHHHHHHS--

Solvent-accessible surface area (backbone atoms only — not comparable to full-atom values): 12341 Å² total; per-residue (Å²): 137,86,84,91,83,89,86,90,85,87,89,83,84,84,86,88,81,76,91,73,97,71,91,79,86,78,92,74,73,78,75,74,80,73,65,95,83,50,51,70,50,73,38,50,42,68,55,47,50,54,51,48,54,50,26,29,55,51,10,46,55,50,36,73,75,37,61,69,48,53,61,26,64,57,58,36,56,54,55,15,45,48,57,51,50,51,53,50,57,70,38,42,97,75,59,45,44,81,46,74,43,56,64,58,57,55,52,50,50,53,50,48,56,49,51,52,55,68,66,62,40,74,64,57,54,60,73,46,40,70,60,47,56,52,49,50,51,53,51,50,54,50,38,50,52,36,28,51,51,23,27,52,50,19,52,75,70,75,43,61,47,64,55,11,33,33,44,19,33,39,1,59,72,52,27,48,68,42,11,57,70,48,12,64,58,44,33,73,75,71,37,81,60,35,30,61,46,5,32,52,35,14,51,51,43,41,36,53,46,25,52,52,50,52,61,70,73,68,113